Protein AF-A0A0H2R411-F1 (afdb_monomer_lite)

Sequence (269 aa):
MRRKYHSVEEFNVAARARAARYYAINKDRIKNRRLERKEKLYPKPQPSPLYPPTSSIAHSCPSPSPSSATSECEDSPSPCDAPSPSTNSLDASSQNLEHEIWPLLRIPNPYIAVAPFSESDEVFDGCIPTILAEDLKRARRGAPIPSRVEDSCYHWQLAFAGFLRGGSILNIVYRDLLRTSNRDKQKFREYIMLEVNLVWTEDAVHEAIRHAKDNDPSERSRACQVSRGLGRLARHLTVAIRELILFRRDGVKALSDAAHTGALKFNLV

Foldseek 3Di:
DDDPDPDPVRVVVVVVVVLVVVCVVCVVVLVVVVVVVVCVVDPDPDDDPDDDDDDDDDDDDDDDDDDDDDDDDDDDDDDDDDPDDDPPDPPPPAVVLCVLCVVLLPDPDPPDCPPAPPLPPVVPPLCLLVVLLVLLVVLVVPADDLLVLQRRLNSLSSSLSRCVVRDPSLLVLLVSLLPDDPPCPPSLSSLVSSLVSLVVSLVSLVSSQVSLCVVPVVLPDPSSVSSVSSNVSSCQPNVQSVVLSVLSNVHSVSSVVCLVVVVRVHDSD

Secondary structure (DSSP, 8-state):
---SSSSHHHHHHHHHHHHHHHHHHHHHHHHHHHHHHHHHHSPPPPPPP-PPPPPP---------------------------------S-HHHHHHHHHHHHHH----TT---------TTS-SS-HHHHHHHHHHHHHHTPPPTTSHHHHHHHHHHHHHHHHBTB-HHHHHHHHHHHS-TT-HHHHHHHHHHHHHHHHHHHHHHHHHHHHHHH-TT--SHHHHHHHHHHHHHHHHHHHHHHHHHHHHH-HHHHHHHHHTT-SSS---

Organism: NCBI:txid27342

Structure (mmCIF, N/CA/C/O backbone):
data_AF-A0A0H2R411-F1
#
_entry.id   AF-A0A0H2R411-F1
#
loop_
_atom_site.group_PDB
_atom_site.id
_atom_site.type_symbol
_atom_site.label_atom_id
_atom_site.label_alt_id
_atom_site.label_comp_id
_atom_site.label_asym_id
_atom_site.label_entity_id
_atom_site.label_seq_id
_atom_site.pdbx_PDB_ins_code
_atom_site.Cartn_x
_atom_site.Cartn_y
_atom_site.Cartn_z
_atom_site.occupancy
_atom_site.B_iso_or_equiv
_atom_site.auth_seq_id
_atom_site.auth_comp_id
_atom_site.auth_asym_id
_atom_site.auth_atom_id
_atom_site.pdbx_PDB_model_num
ATOM 1 N N . MET A 1 1 ? 9.065 32.825 15.832 1.00 43.75 1 MET A N 1
ATOM 2 C CA . MET A 1 1 ? 8.220 31.882 15.058 1.00 43.75 1 MET A CA 1
ATOM 3 C C . MET A 1 1 ? 6.929 31.612 15.826 1.00 43.75 1 MET A C 1
ATOM 5 O O . MET A 1 1 ? 6.998 31.034 16.902 1.00 43.75 1 MET A O 1
ATOM 9 N N . ARG A 1 2 ? 5.763 32.065 15.340 1.00 44.59 2 ARG A N 1
ATOM 10 C CA . ARG A 1 2 ? 4.471 31.764 15.988 1.00 44.59 2 ARG A CA 1
ATOM 11 C C . ARG A 1 2 ? 4.087 30.311 15.698 1.00 44.59 2 ARG A C 1
ATOM 13 O O . ARG A 1 2 ? 4.032 29.915 14.535 1.00 44.59 2 ARG A O 1
ATOM 20 N N . ARG A 1 3 ? 3.836 29.515 16.743 1.00 58.22 3 ARG A N 1
ATOM 21 C CA . ARG A 1 3 ? 3.257 28.172 16.594 1.00 58.22 3 ARG A CA 1
ATOM 22 C C . ARG A 1 3 ? 1.861 28.335 15.987 1.00 58.22 3 ARG A C 1
ATOM 24 O O . ARG A 1 3 ? 1.064 29.117 16.487 1.00 58.22 3 ARG A O 1
ATOM 31 N N . LYS A 1 4 ? 1.595 27.629 14.882 1.00 79.94 4 LYS A N 1
ATOM 32 C CA . LYS A 1 4 ? 0.329 27.688 14.122 1.00 79.94 4 LYS A CA 1
ATOM 33 C C . LYS A 1 4 ? -0.897 27.241 14.936 1.00 79.94 4 LYS A C 1
ATOM 35 O O . LYS A 1 4 ? -2.015 27.521 14.529 1.00 79.94 4 LYS A O 1
ATOM 40 N N . TYR A 1 5 ? -0.670 26.548 16.048 1.00 83.31 5 TYR A N 1
ATOM 41 C CA . TYR A 1 5 ? -1.692 26.079 16.975 1.00 83.31 5 TYR A CA 1
ATOM 42 C C . TYR A 1 5 ? -1.265 26.455 18.393 1.00 83.31 5 TYR A C 1
ATOM 44 O O . TYR A 1 5 ? -0.076 26.374 18.726 1.00 83.31 5 TYR A O 1
ATOM 52 N N . HIS A 1 6 ? -2.230 26.871 19.206 1.00 83.69 6 HIS A N 1
ATOM 53 C CA . HIS A 1 6 ? -2.036 27.344 20.572 1.00 83.69 6 HIS A CA 1
ATOM 54 C C . HIS A 1 6 ? -1.968 26.198 21.587 1.00 83.69 6 HIS A C 1
ATOM 56 O O . HIS A 1 6 ? -1.453 26.386 22.686 1.00 83.69 6 HIS A O 1
ATOM 62 N N . SER A 1 7 ? -2.427 24.998 21.218 1.00 86.75 7 SER A N 1
ATOM 63 C CA . SER A 1 7 ? -2.350 23.802 22.061 1.00 86.75 7 SER A CA 1
ATOM 64 C C . SER A 1 7 ? -2.193 22.507 21.254 1.00 86.75 7 SER A C 1
ATOM 66 O O . SER A 1 7 ? -2.471 22.453 20.052 1.00 86.75 7 SER A O 1
ATOM 68 N N . VAL A 1 8 ? -1.760 21.440 21.934 1.00 70.69 8 VAL A N 1
ATOM 69 C CA . VAL A 1 8 ? -1.703 20.075 21.376 1.00 70.69 8 VAL A CA 1
ATOM 70 C C . VAL A 1 8 ? -3.109 19.571 21.033 1.00 70.69 8 VAL A C 1
ATOM 72 O O . VAL A 1 8 ? -3.304 18.943 19.994 1.00 70.69 8 VAL A O 1
ATOM 75 N N . GLU A 1 9 ? -4.105 19.913 21.852 1.00 81.25 9 GLU A N 1
ATOM 76 C CA . GLU A 1 9 ? -5.512 19.578 21.614 1.00 81.25 9 GLU A CA 1
ATOM 77 C C . GLU A 1 9 ? -6.015 20.199 20.300 1.00 81.25 9 GLU A C 1
ATOM 79 O O . GLU A 1 9 ? -6.630 19.522 19.475 1.00 81.25 9 GLU A O 1
ATOM 84 N N . GLU A 1 10 ? -5.682 21.469 20.052 1.00 75.75 10 GLU A N 1
ATOM 85 C CA . GLU A 1 10 ? -6.042 22.188 18.828 1.00 75.75 10 GLU A CA 1
ATOM 86 C C . GLU A 1 10 ? -5.343 21.606 17.592 1.00 75.75 10 GLU A C 1
ATOM 88 O O . GLU A 1 10 ? -5.983 21.391 16.558 1.00 75.75 10 GLU A O 1
ATOM 93 N N . PHE A 1 11 ? -4.052 21.270 17.705 1.00 77.81 11 PHE A N 1
ATOM 94 C CA . PHE A 1 11 ? -3.327 20.555 16.653 1.00 77.81 11 PHE A CA 1
ATOM 95 C C . PHE A 1 11 ? -4.003 19.219 16.328 1.00 77.81 11 PHE A C 1
ATOM 97 O O . PHE A 1 11 ? -4.247 18.920 15.156 1.00 77.81 11 PHE A O 1
ATOM 104 N N . ASN A 1 12 ? -4.370 18.451 17.355 1.00 62.97 12 ASN A N 1
ATOM 105 C CA . ASN A 1 12 ? -5.050 17.177 17.193 1.00 62.97 12 ASN A CA 1
ATOM 106 C C . ASN A 1 12 ? -6.408 17.378 16.518 1.00 62.97 12 ASN A C 1
ATOM 108 O O . ASN A 1 12 ? -6.674 16.740 15.507 1.00 62.97 12 ASN A O 1
ATOM 112 N N . VAL A 1 13 ? -7.258 18.304 16.974 1.00 76.31 13 VAL A N 1
ATOM 113 C CA . VAL A 1 13 ? -8.542 18.625 16.318 1.00 76.31 13 VAL A CA 1
ATOM 114 C C . VAL A 1 13 ? -8.351 19.017 14.848 1.00 76.31 13 VAL A C 1
ATOM 116 O O . VAL A 1 13 ? -9.043 18.480 13.977 1.00 76.31 13 VAL A O 1
ATOM 119 N N . ALA A 1 14 ? -7.382 19.879 14.542 1.00 71.69 14 ALA A N 1
ATOM 120 C CA . ALA A 1 14 ? -7.088 20.293 13.175 1.00 71.69 14 ALA A CA 1
ATOM 121 C C . ALA A 1 14 ? -6.603 19.121 12.305 1.00 71.69 14 ALA A C 1
ATOM 123 O O . ALA A 1 14 ? -7.050 18.972 11.162 1.00 71.69 14 ALA A O 1
ATOM 124 N N . ALA A 1 15 ? -5.743 18.253 12.844 1.00 66.44 15 ALA A N 1
ATOM 125 C CA . ALA A 1 15 ? -5.297 17.027 12.188 1.00 66.44 15 ALA A CA 1
ATOM 126 C C . ALA A 1 15 ? -6.474 16.071 11.947 1.00 66.44 15 ALA A C 1
ATOM 128 O O . ALA A 1 15 ? -6.634 15.550 10.839 1.00 66.44 15 ALA A O 1
ATOM 129 N N . ARG A 1 16 ? -7.368 15.920 12.935 1.00 70.44 16 ARG A N 1
ATOM 130 C CA . ARG A 1 16 ? -8.578 15.099 12.831 1.00 70.44 16 ARG A CA 1
ATOM 131 C C . ARG A 1 16 ? -9.496 15.584 11.709 1.00 70.44 16 ARG A C 1
ATOM 133 O O . ARG A 1 16 ? -9.948 14.767 10.908 1.00 70.44 16 ARG A O 1
ATOM 140 N N . ALA A 1 17 ? -9.728 16.892 11.626 1.00 70.88 17 ALA A N 1
ATOM 141 C CA . ALA A 1 17 ? -10.560 17.514 10.600 1.00 70.88 17 ALA A CA 1
ATOM 142 C C . ALA A 1 17 ? -9.910 17.479 9.208 1.00 70.88 17 ALA A C 1
ATOM 144 O O . ALA A 1 17 ? -10.602 17.382 8.193 1.00 70.88 17 ALA A O 1
ATOM 145 N N . ARG A 1 18 ? -8.578 17.563 9.129 1.00 70.12 18 ARG A N 1
ATOM 146 C CA . ARG A 1 18 ? -7.843 17.455 7.862 1.00 70.12 18 ARG A CA 1
ATOM 147 C C . ARG A 1 18 ? -7.889 16.024 7.321 1.00 70.12 18 ARG A C 1
ATOM 149 O O . ARG A 1 18 ? -8.176 15.845 6.143 1.00 70.12 18 ARG A O 1
ATOM 156 N N . ALA A 1 19 ? -7.702 15.026 8.185 1.00 67.31 19 ALA A N 1
ATOM 157 C CA . ALA A 1 19 ? -7.835 13.615 7.829 1.00 67.31 19 ALA A CA 1
ATOM 158 C C . ALA A 1 19 ? -9.269 13.265 7.399 1.00 67.31 19 ALA A C 1
ATOM 160 O O . ALA A 1 19 ? -9.451 12.624 6.370 1.00 67.31 19 ALA A O 1
ATOM 161 N N . ALA A 1 20 ? -10.287 13.745 8.124 1.00 67.81 20 ALA A N 1
ATOM 162 C CA . ALA A 1 20 ? -11.689 13.523 7.765 1.00 67.81 20 ALA A CA 1
ATOM 163 C C . ALA A 1 20 ? -12.038 14.111 6.388 1.00 67.81 20 ALA A C 1
ATOM 165 O O . ALA A 1 20 ? -12.631 13.424 5.560 1.00 67.81 20 ALA A O 1
ATOM 166 N N . ARG A 1 21 ? -11.605 15.348 6.107 1.00 68.25 21 ARG A N 1
ATOM 167 C CA . ARG A 1 21 ? -11.786 15.984 4.791 1.00 68.25 21 ARG A CA 1
ATOM 168 C C . ARG A 1 21 ? -11.048 15.238 3.688 1.00 68.25 21 ARG A C 1
ATOM 170 O O . ARG A 1 21 ? -11.618 14.975 2.637 1.00 68.25 21 ARG A O 1
ATOM 177 N N . TYR A 1 22 ? -9.804 14.849 3.945 1.00 72.31 22 TYR A N 1
ATOM 178 C CA . TYR A 1 22 ? -9.016 14.067 3.002 1.00 72.31 22 TYR A CA 1
ATOM 179 C C . TYR A 1 22 ? -9.684 12.716 2.684 1.00 72.31 22 TYR A C 1
ATOM 181 O O . TYR A 1 22 ? -9.731 12.315 1.522 1.00 72.31 22 TYR A O 1
ATOM 189 N N . TYR A 1 23 ? -10.248 12.043 3.691 1.00 67.19 23 TYR A N 1
ATOM 190 C CA . TYR A 1 23 ? -10.955 10.778 3.510 1.00 67.19 23 TYR A CA 1
ATOM 191 C C . TYR A 1 23 ? -12.274 10.971 2.762 1.00 67.19 23 TYR A C 1
ATOM 193 O O . TYR A 1 23 ? -12.542 10.221 1.836 1.00 67.19 23 TYR A O 1
ATOM 201 N N . ALA A 1 24 ? -13.060 11.999 3.089 1.00 71.50 24 ALA A N 1
ATOM 202 C CA . ALA A 1 24 ? -14.295 12.317 2.372 1.00 71.50 24 ALA A CA 1
ATOM 203 C C . ALA A 1 24 ? -14.037 12.585 0.879 1.00 71.50 24 ALA A C 1
ATOM 205 O O . ALA A 1 24 ? -14.734 12.041 0.033 1.00 71.50 24 ALA A O 1
ATOM 206 N N . ILE A 1 25 ? -12.979 13.337 0.556 1.00 71.62 25 ILE A N 1
ATOM 207 C CA . ILE A 1 25 ? -12.610 13.664 -0.830 1.00 71.62 25 ILE A CA 1
ATOM 208 C C . ILE A 1 25 ? -12.092 12.432 -1.588 1.00 71.62 25 ILE A C 1
ATOM 210 O O . ILE A 1 25 ? -12.341 12.282 -2.782 1.00 71.62 25 ILE A O 1
ATOM 214 N N . ASN A 1 26 ? -11.359 11.536 -0.921 1.00 72.12 26 ASN A N 1
ATOM 215 C CA . ASN A 1 26 ? -10.731 10.395 -1.592 1.00 72.12 26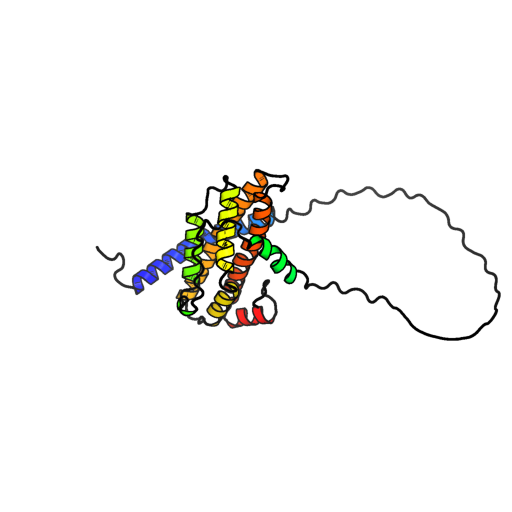 ASN A CA 1
ATOM 216 C C . ASN A 1 26 ? -11.523 9.090 -1.492 1.00 72.12 26 ASN A C 1
ATOM 218 O O . ASN A 1 26 ? -11.180 8.149 -2.202 1.00 72.12 26 ASN A O 1
ATOM 222 N N . LYS A 1 27 ? -12.573 9.002 -0.667 1.00 71.56 27 LYS A N 1
ATOM 223 C CA . LYS A 1 27 ? -13.368 7.777 -0.482 1.00 71.56 27 LYS A CA 1
ATOM 224 C C . LYS A 1 27 ? -13.945 7.286 -1.805 1.00 71.56 27 LYS A C 1
ATOM 226 O O . LYS A 1 27 ? -13.742 6.125 -2.161 1.00 71.56 27 LYS A O 1
ATOM 231 N N . ASP A 1 28 ? -14.579 8.179 -2.557 1.00 66.50 28 ASP A N 1
ATOM 232 C CA . ASP A 1 28 ? -15.189 7.833 -3.842 1.00 66.50 28 ASP A CA 1
ATOM 233 C C . ASP A 1 28 ? -14.131 7.598 -4.917 1.00 66.50 28 ASP A C 1
ATOM 235 O O . ASP A 1 28 ? -14.240 6.657 -5.694 1.00 66.50 28 ASP A O 1
ATOM 239 N N . ARG A 1 29 ? -13.024 8.349 -4.892 1.00 69.44 29 ARG A N 1
ATOM 240 C CA . ARG A 1 29 ? -11.894 8.126 -5.805 1.00 69.44 29 ARG A CA 1
ATOM 241 C C . ARG A 1 29 ? -11.235 6.760 -5.591 1.00 69.44 29 ARG A C 1
ATOM 243 O O . ARG A 1 29 ? -10.904 6.076 -6.556 1.00 69.44 29 ARG A O 1
ATOM 250 N N . ILE A 1 30 ? -11.053 6.350 -4.336 1.00 69.62 30 ILE A N 1
ATOM 251 C CA . ILE A 1 30 ? -10.515 5.035 -3.966 1.00 69.62 30 ILE A CA 1
ATOM 252 C C . ILE A 1 30 ? -11.509 3.940 -4.362 1.00 69.62 30 ILE A C 1
ATOM 254 O O . ILE A 1 30 ? -11.102 2.928 -4.929 1.00 69.62 30 ILE A O 1
ATOM 258 N N . LYS A 1 31 ? -12.807 4.134 -4.103 1.00 73.88 31 LYS A N 1
ATOM 259 C CA . LYS A 1 31 ? -13.861 3.184 -4.482 1.00 73.88 31 LYS A CA 1
ATOM 260 C C . LYS A 1 31 ? -13.965 3.016 -6.003 1.00 73.88 31 LYS A C 1
ATOM 262 O O . LYS A 1 31 ? -13.997 1.883 -6.472 1.00 73.88 31 LYS A O 1
ATOM 267 N N . ASN A 1 32 ? -13.932 4.106 -6.765 1.00 70.44 32 ASN A N 1
ATOM 268 C CA . ASN A 1 32 ? -14.009 4.081 -8.226 1.00 70.44 32 ASN A CA 1
ATOM 269 C C . ASN A 1 32 ? -12.767 3.433 -8.843 1.00 70.44 32 ASN A C 1
ATOM 271 O O . ASN A 1 32 ? -12.909 2.541 -9.672 1.00 70.44 32 ASN A O 1
ATOM 275 N N . ARG A 1 33 ? -11.559 3.744 -8.347 1.00 71.75 33 ARG A N 1
ATOM 276 C CA . ARG A 1 33 ? -10.344 3.018 -8.763 1.00 71.75 33 ARG A CA 1
ATOM 277 C C . ARG A 1 33 ? -10.441 1.518 -8.483 1.00 71.75 33 ARG A C 1
ATOM 279 O O . ARG A 1 33 ? -9.986 0.721 -9.294 1.00 71.75 33 ARG A O 1
ATOM 286 N N . ARG A 1 34 ? -11.027 1.104 -7.352 1.00 69.50 34 ARG A N 1
ATOM 287 C CA . ARG A 1 34 ? -11.239 -0.325 -7.043 1.00 69.50 34 ARG A CA 1
ATOM 288 C C . ARG A 1 34 ? -12.189 -0.993 -8.042 1.00 69.50 34 ARG A C 1
ATOM 290 O O . ARG A 1 34 ? -11.926 -2.127 -8.433 1.00 69.50 34 ARG A O 1
ATOM 297 N N . LEU A 1 35 ? -13.260 -0.309 -8.445 1.00 73.31 35 LEU A N 1
ATOM 298 C CA . LEU A 1 35 ? -14.201 -0.813 -9.451 1.00 73.31 35 LEU A CA 1
ATOM 299 C C . LEU A 1 35 ? -13.533 -0.942 -10.824 1.00 73.31 35 LEU A C 1
ATOM 301 O O . LEU A 1 35 ? -13.572 -2.024 -11.403 1.00 73.31 35 LEU A O 1
ATOM 305 N N . GLU A 1 36 ? -12.808 0.086 -11.270 1.00 73.50 36 GLU A N 1
ATOM 306 C CA . GLU A 1 36 ? -12.040 0.038 -12.523 1.00 73.50 36 GLU A CA 1
ATOM 307 C C . GLU A 1 36 ? -11.009 -1.100 -12.532 1.00 73.50 36 GLU A C 1
ATOM 309 O O . GLU A 1 36 ? -10.825 -1.777 -13.542 1.00 73.50 36 GLU A O 1
ATOM 314 N N . ARG A 1 37 ? -10.330 -1.347 -11.402 1.00 68.19 37 ARG A N 1
ATOM 315 C CA . ARG A 1 37 ? -9.389 -2.472 -11.275 1.00 68.19 37 ARG A CA 1
ATOM 316 C C . ARG A 1 37 ? -10.099 -3.821 -11.400 1.00 68.19 37 ARG A C 1
ATOM 318 O O . ARG A 1 37 ? -9.560 -4.713 -12.048 1.00 68.19 37 ARG A O 1
ATOM 325 N N . LYS A 1 38 ? -11.288 -3.981 -10.804 1.00 69.62 38 LYS A N 1
ATOM 326 C CA . LYS A 1 38 ? -12.070 -5.226 -10.894 1.00 69.62 38 LYS A CA 1
ATOM 327 C C . LYS A 1 38 ? -12.486 -5.518 -12.338 1.00 69.62 38 LYS A C 1
ATOM 329 O O . LYS A 1 38 ? -12.386 -6.664 -12.758 1.00 69.62 38 LYS A O 1
ATOM 334 N N . GLU A 1 39 ? -12.878 -4.495 -13.094 1.00 67.31 39 GLU A N 1
ATOM 335 C CA . GLU A 1 39 ? -13.243 -4.636 -14.510 1.00 67.31 39 GLU A CA 1
ATOM 336 C C . GLU A 1 39 ? -12.040 -4.929 -15.415 1.00 67.31 39 GLU A C 1
ATOM 338 O O . GLU A 1 39 ? -12.150 -5.736 -16.334 1.00 67.31 39 GLU A O 1
ATOM 343 N N . LYS A 1 40 ? -10.873 -4.329 -15.144 1.00 69.75 40 LYS A N 1
ATOM 344 C CA . LYS A 1 40 ? -9.658 -4.546 -15.951 1.00 69.75 40 LYS A CA 1
ATOM 345 C C . LYS A 1 40 ? -8.984 -5.897 -15.699 1.00 69.75 40 LYS A C 1
ATOM 347 O O . LYS A 1 40 ? -8.359 -6.434 -16.606 1.00 69.75 40 LYS A O 1
ATOM 352 N N . LEU A 1 41 ? -9.073 -6.429 -14.478 1.00 53.19 41 LEU A N 1
ATOM 353 C CA . LEU A 1 41 ? -8.453 -7.709 -14.103 1.00 53.19 41 LEU A CA 1
ATOM 354 C C . LEU A 1 41 ? -9.328 -8.926 -14.431 1.00 53.19 41 LEU A C 1
ATOM 356 O O . LEU A 1 41 ? -8.794 -10.013 -14.619 1.00 53.19 41 LEU A O 1
ATOM 360 N N . TYR A 1 42 ? -10.647 -8.744 -14.515 1.00 54.81 42 TYR A N 1
ATOM 361 C CA . TYR A 1 42 ? -11.601 -9.789 -14.879 1.00 54.81 42 TYR A CA 1
ATOM 362 C C . TYR A 1 42 ? -12.547 -9.247 -15.953 1.00 54.81 42 TYR A C 1
ATOM 364 O O . TYR A 1 42 ? -13.671 -8.847 -15.628 1.00 54.81 42 TYR A O 1
ATOM 372 N N . PRO A 1 43 ? -12.119 -9.194 -17.229 1.00 54.53 43 PRO A N 1
ATOM 373 C CA . PRO A 1 43 ? -13.053 -8.901 -18.302 1.00 54.53 43 PRO A CA 1
ATOM 374 C C . PRO A 1 43 ? -14.194 -9.924 -18.236 1.00 54.53 43 PRO A C 1
ATOM 376 O O . PRO A 1 43 ? -13.961 -11.122 -18.059 1.00 54.53 43 PRO A O 1
ATOM 379 N N . LYS A 1 44 ? -15.438 -9.435 -18.317 1.00 55.06 44 LYS A N 1
ATOM 380 C CA . LYS A 1 44 ? -16.648 -10.270 -18.364 1.00 55.06 44 LYS A CA 1
ATOM 381 C C . LYS A 1 44 ? -16.417 -11.403 -19.378 1.00 55.06 44 LYS A C 1
ATOM 383 O O . LYS A 1 44 ? -15.957 -11.089 -20.479 1.00 55.06 44 LYS A O 1
ATOM 388 N N . PRO A 1 45 ? -16.719 -12.674 -19.049 1.00 48.16 45 PRO A N 1
ATOM 389 C CA . PRO A 1 45 ? -16.581 -13.753 -20.016 1.00 48.16 45 PRO A CA 1
ATOM 390 C C . PRO A 1 45 ? -17.380 -13.380 -21.265 1.00 48.16 45 PRO A C 1
ATOM 392 O O . PRO A 1 45 ? -18.576 -13.088 -21.175 1.00 48.16 45 PRO A O 1
ATOM 395 N N . GLN A 1 46 ? -16.695 -13.306 -22.410 1.00 54.44 46 GLN A N 1
ATOM 396 C CA . GLN A 1 46 ? -17.375 -13.152 -23.688 1.00 54.44 46 GLN A CA 1
ATOM 397 C C . GLN A 1 46 ? -18.380 -14.304 -23.820 1.00 54.44 46 GLN A C 1
ATOM 399 O O . GLN A 1 46 ? -18.023 -15.441 -23.497 1.00 54.44 46 GLN A O 1
ATOM 404 N N . PRO A 1 47 ? -19.622 -14.040 -24.261 1.00 53.00 47 PRO A N 1
ATOM 405 C CA . PRO A 1 47 ? -20.553 -15.114 -24.565 1.00 53.00 47 PRO A CA 1
ATOM 406 C C . PRO A 1 47 ? -19.895 -16.032 -25.597 1.00 53.00 47 PRO A C 1
ATOM 408 O O . PRO A 1 47 ? -19.481 -15.578 -26.665 1.00 53.00 47 PRO A O 1
ATOM 411 N N . SER A 1 48 ? -19.725 -17.303 -25.233 1.00 50.88 48 SER A N 1
ATOM 412 C CA . SER A 1 48 ? -19.106 -18.299 -26.100 1.00 50.88 48 SER A CA 1
ATOM 413 C C . SER A 1 48 ? -19.871 -18.374 -27.426 1.00 50.88 48 SER A C 1
ATOM 415 O O . SER A 1 48 ? -21.105 -18.367 -27.405 1.00 50.88 48 SER A O 1
ATOM 417 N N . PRO A 1 49 ? -19.180 -18.453 -28.577 1.00 47.03 49 PRO A N 1
ATOM 418 C CA . PRO A 1 49 ? -19.852 -18.699 -29.839 1.00 47.03 49 PRO A CA 1
ATOM 419 C C . PRO A 1 49 ? -20.598 -20.035 -29.761 1.00 47.03 49 PRO A C 1
ATOM 421 O O . PRO A 1 49 ? -20.027 -21.056 -29.376 1.00 47.03 49 PRO A O 1
ATOM 424 N N . LEU A 1 50 ? -21.884 -20.010 -30.110 1.00 46.31 50 LEU A N 1
ATOM 425 C CA . LEU A 1 50 ? -22.706 -21.197 -30.327 1.00 46.31 50 LEU A CA 1
ATOM 426 C C . LEU A 1 50 ? -22.072 -22.028 -31.449 1.00 46.31 50 LEU A C 1
ATOM 428 O O . LEU A 1 50 ? -22.150 -21.663 -32.620 1.00 46.31 50 LEU A O 1
ATOM 432 N N . TYR A 1 51 ? -21.426 -23.133 -31.084 1.00 44.28 51 TYR A N 1
ATOM 433 C CA . TYR A 1 51 ? -21.014 -24.148 -32.045 1.00 44.28 51 TYR A CA 1
ATOM 434 C C . TYR A 1 51 ? -22.266 -24.800 -32.657 1.00 44.28 51 TYR A C 1
ATOM 436 O O . TYR A 1 51 ? -23.195 -25.129 -31.913 1.00 44.28 51 TYR A O 1
ATOM 444 N N . PRO A 1 52 ? -22.323 -25.002 -33.985 1.00 42.47 52 PRO A N 1
ATOM 445 C CA . PRO A 1 52 ? -23.404 -25.759 -34.597 1.00 42.47 52 PRO A CA 1
ATOM 446 C C . PRO A 1 52 ? -23.286 -27.250 -34.226 1.00 42.47 52 PRO A C 1
ATOM 448 O O . PRO A 1 52 ? -22.172 -27.753 -34.051 1.00 42.47 52 PRO A O 1
ATOM 451 N N . PRO A 1 53 ? -24.418 -27.962 -34.086 1.00 44.75 53 PRO A N 1
ATOM 452 C CA . PRO A 1 53 ? -24.435 -29.348 -33.647 1.00 44.75 53 PRO A CA 1
ATOM 453 C C . PRO A 1 53 ? -23.758 -30.270 -34.664 1.00 44.75 53 PRO A C 1
ATOM 455 O O . PRO A 1 53 ? -23.914 -30.136 -35.878 1.00 44.75 53 PRO A O 1
ATOM 458 N N . THR A 1 54 ? -23.009 -31.217 -34.114 1.00 37.88 54 THR A N 1
ATOM 459 C CA . THR A 1 54 ? -22.310 -32.306 -34.786 1.00 37.88 54 THR A CA 1
ATOM 460 C C . THR A 1 54 ? -23.250 -33.138 -35.657 1.00 37.88 54 THR A C 1
ATOM 462 O O . THR A 1 54 ? -24.305 -33.601 -35.223 1.00 37.88 54 THR A O 1
ATOM 465 N N . SER A 1 55 ? -22.829 -33.364 -36.899 1.00 39.50 55 SER A N 1
ATOM 466 C CA . SER A 1 55 ? -23.403 -34.351 -37.803 1.00 39.50 55 SER A CA 1
ATOM 467 C C . SER A 1 55 ? -23.237 -35.756 -37.218 1.00 39.50 55 SER A C 1
ATOM 469 O O . SER A 1 55 ? -22.132 -36.245 -36.994 1.00 39.50 55 SER A O 1
ATOM 471 N N . SER A 1 56 ? -24.377 -36.394 -36.967 1.00 40.09 56 SER A N 1
ATOM 472 C CA . SER A 1 56 ? -24.505 -37.805 -36.622 1.00 40.09 56 SER A CA 1
ATOM 473 C C . SER A 1 56 ? -24.034 -38.671 -37.794 1.00 40.09 56 SER A C 1
ATOM 475 O O . SER A 1 56 ? -24.615 -38.61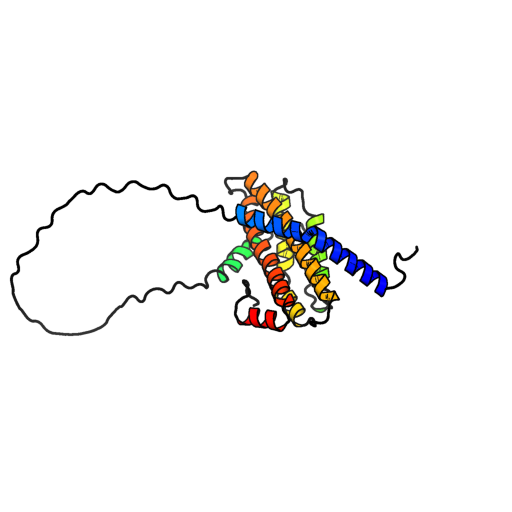6 -38.877 1.00 40.09 56 SER A O 1
ATOM 477 N N . ILE A 1 57 ? -22.993 -39.477 -37.579 1.00 39.47 57 ILE A N 1
ATOM 478 C CA . ILE A 1 57 ? -22.704 -40.647 -38.411 1.00 39.47 57 ILE A CA 1
ATOM 479 C C . ILE A 1 57 ? -23.015 -41.868 -37.553 1.00 39.47 57 ILE A C 1
ATOM 481 O O . ILE A 1 57 ? -22.367 -42.131 -36.541 1.00 39.47 57 ILE A O 1
ATOM 485 N N . ALA A 1 58 ? -24.072 -42.563 -37.955 1.00 39.97 58 ALA A N 1
ATOM 486 C CA . ALA A 1 58 ? -24.510 -43.822 -37.393 1.00 39.97 58 ALA A CA 1
ATOM 487 C C . ALA A 1 58 ? -23.492 -44.928 -37.704 1.00 39.97 58 ALA A C 1
ATOM 489 O O . ALA A 1 58 ? -23.157 -45.154 -38.866 1.00 39.97 58 ALA A O 1
ATOM 490 N N . HIS A 1 59 ? -23.068 -45.664 -36.678 1.00 36.97 59 HIS A N 1
ATOM 491 C CA . HIS A 1 59 ? -22.516 -47.002 -36.852 1.00 36.97 59 HIS A CA 1
ATOM 492 C C . HIS A 1 59 ? -23.317 -47.985 -36.008 1.00 36.97 59 HIS A C 1
ATOM 494 O O . HIS A 1 59 ? -23.410 -47.883 -34.786 1.00 36.97 59 HIS A O 1
ATOM 500 N N . SER A 1 60 ? -23.952 -48.892 -36.737 1.00 34.09 60 SER A N 1
ATOM 501 C CA . SER A 1 60 ? -24.855 -49.932 -36.283 1.00 34.09 60 SER A CA 1
ATOM 502 C C . SER A 1 60 ? -24.147 -50.950 -35.391 1.00 34.09 60 SER A C 1
ATOM 504 O O . SER A 1 60 ? -23.084 -51.466 -35.735 1.00 34.09 60 SER A O 1
ATOM 506 N N . CYS A 1 61 ? -24.790 -51.286 -34.275 1.00 37.34 61 CYS A N 1
ATOM 507 C CA . CYS A 1 61 ? -24.556 -52.522 -33.535 1.00 37.34 61 CYS A CA 1
ATOM 508 C C . CYS A 1 61 ? -24.894 -53.752 -34.395 1.00 37.34 61 CYS A C 1
ATOM 510 O O . CYS A 1 61 ? -25.782 -53.693 -35.250 1.00 37.34 61 CYS A O 1
ATOM 512 N N . PRO A 1 62 ? -24.312 -54.904 -34.044 1.00 38.88 62 PRO A N 1
ATOM 513 C CA . PRO A 1 62 ? -25.156 -56.060 -33.770 1.00 38.88 62 PRO A CA 1
ATOM 514 C C . PRO A 1 62 ? -24.835 -56.692 -32.407 1.00 38.88 62 PRO A C 1
ATOM 516 O O . PRO A 1 62 ? -23.680 -56.875 -32.030 1.00 38.88 62 PRO A O 1
ATOM 519 N N . SER A 1 63 ? -25.898 -57.014 -31.669 1.00 34.16 63 SER A N 1
ATOM 520 C CA . SER A 1 63 ? -25.891 -57.860 -30.466 1.00 34.16 63 SER A CA 1
ATOM 521 C C . SER A 1 63 ? -26.145 -59.343 -30.852 1.00 34.16 63 SER A C 1
ATOM 523 O O . SER A 1 63 ? -26.096 -59.670 -32.035 1.00 34.16 63 SER A O 1
ATOM 525 N N . PRO A 1 64 ? -26.367 -60.276 -29.907 1.00 52.19 64 PRO A N 1
ATOM 526 C CA . PRO A 1 64 ? -25.377 -61.257 -29.472 1.00 52.19 64 PRO A CA 1
ATOM 527 C C . PRO A 1 64 ? -25.834 -62.703 -29.751 1.00 52.19 64 PRO A C 1
ATOM 529 O O . PRO A 1 64 ? -26.963 -62.946 -30.174 1.00 52.19 64 PRO A O 1
ATOM 532 N N . SER A 1 65 ? -25.002 -63.699 -29.443 1.00 32.97 65 SER A N 1
ATOM 533 C CA . SER A 1 65 ? -25.501 -65.044 -29.119 1.00 32.97 65 SER A CA 1
ATOM 534 C C . SER A 1 65 ? -24.594 -65.757 -28.107 1.00 32.97 65 SER A C 1
ATOM 536 O O . SER A 1 65 ? -23.381 -65.547 -28.141 1.00 32.97 65 SER A O 1
ATOM 538 N N . PRO A 1 66 ? -25.172 -66.557 -27.188 1.00 47.91 66 PRO A N 1
ATOM 539 C CA . PRO A 1 66 ? -24.496 -67.134 -26.031 1.00 47.91 66 PRO A CA 1
ATOM 540 C C . PRO A 1 66 ? -24.064 -68.580 -26.298 1.00 47.91 66 PRO A C 1
ATOM 542 O O . PRO A 1 66 ? -24.703 -69.286 -27.074 1.00 47.91 66 PRO A O 1
ATOM 545 N N . SER A 1 67 ? -23.029 -69.066 -25.614 1.00 32.91 67 SER A N 1
ATOM 546 C CA . SER A 1 67 ? -22.783 -70.506 -25.465 1.00 32.91 67 SER A CA 1
ATOM 547 C C . SER A 1 67 ? -21.964 -70.781 -24.210 1.00 32.91 67 SER A C 1
ATOM 549 O O . SER A 1 67 ? -20.901 -70.208 -23.993 1.00 32.91 67 SER A O 1
ATOM 551 N N . SER A 1 68 ? -22.533 -71.646 -23.384 1.00 38.06 68 SER A N 1
ATOM 552 C CA . SER A 1 68 ? -22.059 -72.137 -22.100 1.00 38.06 68 SER A CA 1
ATOM 553 C C . SER A 1 68 ? -20.841 -73.055 -22.238 1.00 38.06 68 SER A C 1
ATOM 555 O O . SER A 1 68 ? -20.833 -73.905 -23.123 1.00 38.06 68 SER A O 1
ATOM 557 N N . ALA A 1 69 ? -19.895 -72.979 -21.299 1.00 35.94 69 ALA A N 1
ATOM 558 C CA . ALA A 1 69 ? -19.145 -74.140 -20.811 1.00 35.94 69 ALA A CA 1
ATOM 559 C C . ALA A 1 69 ? -18.466 -73.811 -19.471 1.00 35.94 69 ALA A C 1
ATOM 561 O O . ALA A 1 69 ? -17.666 -72.887 -19.363 1.00 35.94 69 ALA A O 1
ATOM 562 N N . THR A 1 70 ? -18.835 -74.579 -18.454 1.00 37.50 70 THR A N 1
ATOM 563 C CA . THR A 1 70 ? -18.232 -74.696 -17.123 1.00 37.50 70 THR A CA 1
ATOM 564 C C . THR A 1 70 ? -16.890 -75.431 -17.175 1.00 37.50 70 THR A C 1
ATOM 566 O O . THR A 1 70 ? -16.800 -76.442 -17.868 1.00 37.50 70 THR A O 1
ATOM 569 N N . SER A 1 71 ? -15.902 -75.008 -16.381 1.00 39.00 71 SER A N 1
ATOM 570 C CA . SER A 1 71 ? -14.889 -75.904 -15.797 1.00 39.00 71 SER A CA 1
ATOM 571 C C . SER A 1 71 ? -14.142 -75.200 -14.667 1.00 39.00 71 SER A C 1
ATOM 573 O O . SER A 1 71 ? -13.716 -74.057 -14.806 1.00 39.00 71 SER A O 1
ATOM 575 N N . GLU A 1 72 ? -14.018 -75.920 -13.562 1.00 37.84 72 GLU A N 1
ATOM 576 C CA . GLU A 1 72 ? -13.431 -75.557 -12.276 1.00 37.84 72 GLU A CA 1
ATOM 577 C C . GLU A 1 72 ? -11.908 -75.359 -12.346 1.00 37.84 72 GLU A C 1
ATOM 579 O O . GLU A 1 72 ? -11.241 -75.993 -13.162 1.00 37.84 72 GLU A O 1
ATOM 584 N N . CYS A 1 73 ? -11.373 -74.522 -11.452 1.00 35.31 73 CYS A N 1
ATOM 585 C CA . CYS A 1 73 ? -10.196 -74.824 -10.632 1.00 35.31 73 CYS A CA 1
ATOM 586 C C . CYS A 1 73 ? -10.082 -73.779 -9.515 1.00 35.31 73 CYS A C 1
ATOM 588 O O . CYS A 1 73 ? -10.185 -72.574 -9.747 1.00 35.31 73 CYS A O 1
ATOM 590 N N . GLU A 1 74 ? -9.916 -74.288 -8.301 1.00 38.56 74 GLU A N 1
ATOM 591 C CA . GLU A 1 74 ? -9.764 -73.548 -7.060 1.00 38.56 74 GLU A CA 1
ATOM 592 C C . GLU A 1 74 ? -8.399 -72.843 -6.950 1.00 38.56 74 GLU A C 1
ATOM 594 O O . GLU A 1 74 ? -7.393 -73.277 -7.510 1.00 38.56 74 GLU A O 1
ATOM 599 N N . ASP A 1 75 ? -8.409 -71.812 -6.105 1.00 31.25 75 ASP A N 1
ATOM 600 C CA . ASP A 1 75 ? -7.491 -71.603 -4.981 1.00 31.25 75 ASP A CA 1
ATOM 601 C C . ASP A 1 75 ? -6.589 -70.348 -4.966 1.00 31.25 75 ASP A C 1
ATOM 603 O O . ASP A 1 75 ? -5.772 -70.084 -5.847 1.00 31.25 75 ASP A O 1
ATOM 607 N N . SER A 1 76 ? -6.708 -69.664 -3.821 1.00 41.38 76 SER A N 1
ATOM 608 C CA . SER A 1 76 ? -5.826 -68.672 -3.186 1.00 41.38 76 SER A CA 1
ATOM 609 C C . SER A 1 76 ? -5.925 -67.149 -3.478 1.00 41.38 76 SER A C 1
ATOM 611 O O . SER A 1 76 ? -6.289 -66.723 -4.572 1.00 41.38 76 SER A O 1
ATOM 613 N N . PRO A 1 77 ? -5.644 -66.300 -2.451 1.00 51.12 77 PRO A N 1
ATOM 614 C CA . PRO A 1 77 ? -6.345 -65.028 -2.212 1.00 51.12 77 PRO A CA 1
ATOM 615 C C . PRO A 1 77 ? -5.457 -63.754 -2.144 1.00 51.12 77 PRO A C 1
ATOM 617 O O . PRO A 1 77 ? -4.242 -63.832 -1.988 1.00 51.12 77 PRO A O 1
ATOM 620 N N . SER A 1 78 ? -6.134 -62.587 -2.105 1.00 43.31 78 SER A N 1
ATOM 621 C CA . SER A 1 78 ? -5.683 -61.221 -1.708 1.00 43.31 78 SER A CA 1
ATOM 622 C C . SER A 1 78 ? -4.881 -60.358 -2.709 1.00 43.31 78 SER A C 1
ATOM 624 O O . SER A 1 78 ? -4.094 -60.898 -3.477 1.00 43.31 78 SER A O 1
ATOM 626 N N . PRO A 1 79 ? -4.915 -59.002 -2.605 1.00 46.84 79 PRO A N 1
ATOM 627 C CA . PRO A 1 79 ? -5.947 -58.104 -2.068 1.00 46.84 79 PRO A CA 1
ATOM 628 C C . PRO A 1 79 ? -6.344 -56.962 -3.040 1.00 46.84 79 PRO A C 1
ATOM 630 O O . PRO A 1 79 ? -5.705 -56.695 -4.053 1.00 46.84 79 PRO A O 1
ATOM 633 N N . CYS A 1 80 ? -7.432 -56.277 -2.690 1.00 36.66 80 CYS A N 1
ATOM 634 C CA . CYS A 1 80 ? -8.001 -55.127 -3.385 1.00 36.66 80 CYS A CA 1
ATOM 635 C C . CYS A 1 80 ? -7.075 -53.898 -3.379 1.00 36.66 80 CYS A C 1
ATOM 637 O O . CYS A 1 80 ? -6.864 -53.312 -2.320 1.00 36.66 80 CYS A O 1
ATOM 639 N N . ASP A 1 81 ? -6.663 -53.426 -4.557 1.00 33.25 81 ASP A N 1
ATOM 640 C CA . ASP A 1 81 ? -6.199 -52.049 -4.749 1.00 33.25 81 ASP A CA 1
ATOM 641 C C . ASP A 1 81 ? -7.331 -51.216 -5.360 1.00 33.25 81 ASP A C 1
ATOM 643 O O . ASP A 1 81 ? -7.562 -51.184 -6.570 1.00 33.25 81 ASP A O 1
ATOM 647 N N . ALA A 1 82 ? -8.079 -50.552 -4.480 1.00 41.41 82 ALA A N 1
ATOM 648 C CA . ALA A 1 82 ? -8.982 -49.477 -4.855 1.00 41.41 82 ALA A CA 1
ATOM 649 C C . ALA A 1 82 ? -8.171 -48.175 -4.991 1.00 41.41 82 ALA A C 1
ATOM 651 O O . ALA A 1 82 ? -7.548 -47.752 -4.012 1.00 41.41 82 ALA A O 1
ATOM 652 N N . PRO A 1 83 ? -8.187 -47.478 -6.141 1.00 39.34 83 PRO A N 1
ATOM 653 C CA . PRO A 1 83 ? -7.671 -46.122 -6.195 1.00 39.34 83 PRO A CA 1
ATOM 654 C C . PRO A 1 83 ? -8.674 -45.196 -5.498 1.00 39.34 83 PRO A C 1
ATOM 656 O O . PRO A 1 83 ? -9.732 -44.863 -6.033 1.00 39.34 83 PRO A O 1
ATOM 659 N N . SER A 1 84 ? -8.340 -44.793 -4.273 1.00 34.38 84 SER A N 1
ATOM 660 C CA . SER A 1 84 ? -9.015 -43.693 -3.583 1.00 34.38 84 SER A CA 1
ATOM 661 C C . SER A 1 84 ? -8.903 -42.406 -4.413 1.00 34.38 84 SER A C 1
ATOM 663 O O . SER A 1 84 ? -7.830 -42.120 -4.952 1.00 34.38 84 SER A O 1
ATOM 665 N N . PRO A 1 85 ? -9.973 -41.601 -4.518 1.00 36.38 85 PRO A N 1
ATOM 666 C CA . PRO A 1 85 ? -9.933 -40.346 -5.245 1.00 36.38 85 PRO A CA 1
ATOM 667 C C . PRO A 1 85 ? -9.045 -39.351 -4.500 1.00 36.38 85 PRO A C 1
ATOM 669 O O . PRO A 1 85 ? -9.286 -39.015 -3.341 1.00 36.38 85 PRO A O 1
ATOM 672 N N . SER A 1 86 ? -8.021 -38.869 -5.197 1.00 32.09 86 SER A N 1
ATOM 673 C CA . SER A 1 86 ? -7.149 -37.785 -4.771 1.00 32.09 86 SER A CA 1
ATOM 674 C C . SER A 1 86 ? -7.980 -36.550 -4.422 1.00 32.09 86 SER A C 1
ATOM 676 O O . SER A 1 86 ? -8.437 -35.806 -5.291 1.00 32.09 86 SER A O 1
ATOM 678 N N . THR A 1 87 ? -8.168 -36.314 -3.129 1.00 32.06 87 THR A N 1
ATOM 679 C CA . THR A 1 87 ? -8.535 -35.010 -2.590 1.00 32.06 87 THR A CA 1
ATOM 680 C C . THR A 1 87 ? -7.411 -34.041 -2.929 1.00 32.06 87 THR A C 1
ATOM 682 O O . THR A 1 87 ? -6.330 -34.103 -2.342 1.00 32.06 87 THR A O 1
ATOM 685 N N . ASN A 1 88 ? -7.650 -33.172 -3.910 1.00 28.78 88 ASN A N 1
ATOM 686 C CA . ASN A 1 88 ? -6.745 -32.080 -4.235 1.00 28.78 88 ASN A CA 1
ATOM 687 C C . ASN A 1 88 ? -6.555 -31.196 -2.998 1.00 28.78 88 ASN A C 1
ATOM 689 O O . ASN A 1 88 ? -7.451 -30.464 -2.580 1.00 28.78 88 ASN A O 1
ATOM 693 N N . SER A 1 89 ? -5.356 -31.321 -2.434 1.00 30.52 89 SER A N 1
ATOM 694 C CA . SER A 1 89 ? -4.746 -30.446 -1.446 1.00 30.52 89 SER A CA 1
ATOM 695 C C . SER A 1 89 ? -4.868 -28.985 -1.884 1.00 30.52 89 SER A C 1
ATOM 697 O O . SER A 1 89 ? -4.339 -28.574 -2.917 1.00 30.52 89 SER A O 1
ATOM 699 N N . LEU A 1 90 ? -5.566 -28.203 -1.065 1.00 35.81 90 LEU A N 1
ATOM 700 C CA . LEU A 1 90 ? -5.675 -26.749 -1.159 1.00 35.81 90 LEU A CA 1
ATOM 701 C C . LEU A 1 90 ? -4.470 -26.022 -0.527 1.00 35.81 90 LEU A C 1
ATOM 703 O O . LEU A 1 90 ? -4.531 -24.812 -0.345 1.00 35.81 90 LEU A O 1
ATOM 707 N N . ASP A 1 91 ? -3.365 -26.718 -0.234 1.00 35.41 91 ASP A N 1
ATOM 708 C CA . ASP A 1 91 ? -2.273 -26.177 0.596 1.00 35.41 91 ASP A CA 1
ATOM 709 C C . ASP A 1 91 ? -0.949 -25.907 -0.148 1.00 35.41 91 ASP A C 1
ATOM 711 O O . ASP A 1 91 ? 0.055 -25.508 0.440 1.00 35.41 91 ASP A O 1
ATOM 715 N N . ALA A 1 92 ? -0.924 -26.046 -1.476 1.00 32.22 92 ALA A N 1
ATOM 716 C CA . ALA A 1 92 ? 0.291 -25.833 -2.274 1.00 32.22 92 ALA A CA 1
ATOM 717 C C . ALA A 1 92 ? 0.641 -24.348 -2.542 1.00 32.22 92 ALA A C 1
ATOM 719 O O . ALA A 1 92 ? 1.649 -24.059 -3.188 1.00 32.22 92 ALA A O 1
ATOM 720 N N . SER A 1 93 ? -0.171 -23.382 -2.090 1.00 41.44 93 SER A N 1
ATOM 721 C CA . SER A 1 93 ? 0.039 -21.956 -2.407 1.00 41.44 93 SER A CA 1
ATOM 722 C C . SER A 1 93 ? 0.994 -21.220 -1.459 1.00 41.44 93 SER A C 1
ATOM 724 O O . SER A 1 93 ? 1.628 -20.259 -1.892 1.00 41.44 93 SER A O 1
ATOM 726 N N . SER A 1 94 ? 1.154 -21.663 -0.207 1.00 37.47 94 SER A N 1
ATOM 727 C CA . SER A 1 94 ? 2.008 -20.953 0.763 1.00 37.47 94 SER A CA 1
ATOM 728 C C . SER A 1 94 ? 3.485 -21.356 0.691 1.00 37.47 94 SER A C 1
ATOM 730 O O . SER A 1 94 ? 4.347 -20.487 0.781 1.00 37.47 94 SER A O 1
ATOM 732 N N . GLN A 1 95 ? 3.804 -22.631 0.437 1.00 38.22 95 GLN A N 1
ATOM 733 C CA . GLN A 1 95 ? 5.201 -23.088 0.307 1.00 38.22 95 GLN A CA 1
ATOM 734 C C . GLN A 1 95 ? 5.855 -22.661 -1.020 1.00 38.22 95 GLN A C 1
ATOM 736 O O . GLN A 1 95 ? 7.063 -22.441 -1.085 1.00 38.22 95 GLN A O 1
ATOM 741 N N . ASN A 1 96 ? 5.056 -22.461 -2.073 1.00 45.06 96 ASN A N 1
ATOM 742 C CA . ASN A 1 96 ? 5.551 -21.940 -3.351 1.00 45.06 96 ASN A CA 1
ATOM 743 C C . ASN A 1 96 ? 5.975 -20.465 -3.254 1.00 45.06 96 ASN A C 1
ATOM 745 O O . ASN A 1 96 ? 6.843 -20.014 -3.998 1.00 45.06 96 ASN A O 1
ATOM 749 N N . LEU A 1 97 ? 5.393 -19.704 -2.321 1.00 43.88 97 LEU A N 1
ATOM 750 C CA . LEU A 1 97 ? 5.671 -18.279 -2.189 1.00 43.88 97 LEU A CA 1
ATOM 751 C C . LEU A 1 97 ? 7.090 -18.020 -1.662 1.00 43.88 97 LEU A C 1
ATOM 753 O O . LEU A 1 97 ? 7.765 -17.126 -2.161 1.00 43.88 97 LEU A O 1
ATOM 757 N N . GLU A 1 98 ? 7.573 -18.820 -0.707 1.00 44.66 98 GLU A N 1
ATOM 758 C CA . GLU A 1 98 ? 8.939 -18.690 -0.185 1.00 44.66 98 GLU A CA 1
ATOM 759 C C . GLU A 1 98 ? 9.979 -19.035 -1.260 1.00 44.66 98 GLU A C 1
ATOM 761 O O . GLU A 1 98 ? 10.901 -18.252 -1.497 1.00 44.66 98 GLU A O 1
ATOM 766 N N . HIS A 1 99 ? 9.796 -20.139 -1.992 1.00 47.22 99 HIS A N 1
ATOM 767 C CA . HIS A 1 99 ? 10.693 -20.515 -3.089 1.00 47.22 99 HIS A CA 1
ATOM 768 C C . HIS A 1 99 ? 10.652 -19.550 -4.288 1.00 47.22 99 HIS A C 1
ATOM 770 O O . HIS A 1 99 ? 11.672 -19.387 -4.958 1.00 47.22 99 HIS A O 1
ATOM 776 N N . GLU A 1 100 ? 9.535 -18.860 -4.536 1.00 49.56 100 GLU A N 1
ATOM 777 C CA . GLU A 1 100 ? 9.433 -17.831 -5.581 1.00 49.56 100 GLU A CA 1
ATOM 778 C C . GLU A 1 100 ? 9.944 -16.443 -5.155 1.00 49.56 100 GLU A C 1
ATOM 780 O O . GLU A 1 100 ? 10.423 -15.679 -5.998 1.00 49.56 100 GLU A O 1
ATOM 785 N N . ILE A 1 101 ? 9.837 -16.086 -3.870 1.00 50.72 101 ILE A N 1
ATOM 786 C CA . ILE A 1 101 ? 10.265 -14.782 -3.341 1.00 50.72 101 ILE A CA 1
ATOM 787 C C . ILE A 1 101 ? 11.772 -14.760 -3.071 1.00 50.72 101 ILE A C 1
ATOM 789 O O . ILE A 1 101 ? 12.421 -13.746 -3.332 1.00 50.72 101 ILE A O 1
ATOM 793 N N . TRP A 1 102 ? 12.365 -15.863 -2.607 1.00 48.78 102 TRP A N 1
ATOM 794 C CA . TRP A 1 102 ? 13.797 -15.926 -2.288 1.00 48.78 102 TRP A CA 1
ATOM 795 C C . TRP A 1 102 ? 14.734 -15.531 -3.449 1.00 48.78 102 TRP A C 1
ATOM 797 O O . TRP A 1 102 ? 15.681 -14.775 -3.212 1.00 48.78 102 TRP A O 1
ATOM 807 N N . PRO A 1 103 ? 14.483 -15.933 -4.711 1.00 52.81 103 PRO A N 1
ATOM 808 C CA . PRO A 1 103 ? 15.240 -15.445 -5.865 1.00 52.81 103 PRO A CA 1
ATOM 809 C C . PRO A 1 103 ? 15.085 -13.935 -6.113 1.00 52.81 103 PRO A C 1
ATOM 811 O O . PRO A 1 103 ? 16.020 -13.302 -6.597 1.00 52.81 103 PRO A O 1
ATOM 814 N N . LEU A 1 104 ? 13.943 -13.337 -5.749 1.00 48.91 104 LEU A N 1
ATOM 815 C CA . LEU A 1 104 ? 13.694 -11.891 -5.839 1.00 48.91 104 LEU A CA 1
ATOM 816 C C . LEU A 1 104 ? 14.332 -11.108 -4.679 1.00 48.91 104 LEU A C 1
ATOM 818 O O . LEU A 1 104 ? 14.534 -9.902 -4.800 1.00 48.91 104 LEU A O 1
ATOM 822 N N . LEU A 1 105 ? 14.669 -11.772 -3.572 1.00 51.59 105 LEU A N 1
ATOM 823 C CA . LEU A 1 105 ? 15.425 -11.199 -2.453 1.00 51.59 105 LEU A CA 1
ATOM 824 C C . LEU A 1 105 ? 16.948 -11.323 -2.634 1.00 51.59 105 LEU A C 1
ATOM 826 O O . LEU A 1 105 ? 17.703 -10.661 -1.920 1.00 51.59 105 LEU A O 1
ATOM 830 N N . ARG A 1 106 ? 17.425 -12.128 -3.598 1.00 49.53 106 ARG A N 1
ATOM 831 C CA . ARG A 1 106 ? 18.842 -12.172 -3.993 1.00 49.53 106 ARG A CA 1
ATOM 832 C C . ARG A 1 106 ? 19.200 -10.908 -4.772 1.00 49.53 106 ARG A C 1
ATOM 834 O O . ARG A 1 106 ? 19.186 -10.879 -5.997 1.00 49.53 106 ARG A O 1
ATOM 841 N N . ILE A 1 107 ? 19.509 -9.849 -4.032 1.00 51.53 107 ILE A N 1
ATOM 842 C CA . ILE A 1 107 ? 20.037 -8.582 -4.540 1.00 51.53 107 ILE A CA 1
ATOM 843 C C . ILE A 1 107 ? 21.434 -8.848 -5.133 1.00 51.53 107 ILE A C 1
ATOM 845 O O . ILE A 1 107 ? 22.340 -9.186 -4.374 1.00 51.53 107 ILE A O 1
ATOM 849 N N . PRO A 1 108 ? 21.665 -8.695 -6.450 1.00 39.59 108 PRO A N 1
ATOM 850 C CA . PRO A 1 108 ? 22.983 -8.930 -7.036 1.00 39.59 108 PRO A CA 1
ATOM 851 C C . PRO A 1 108 ? 23.882 -7.685 -7.015 1.00 39.59 108 PRO A C 1
ATOM 853 O O . PRO A 1 108 ? 24.953 -7.712 -7.611 1.00 39.59 108 PRO A O 1
ATOM 856 N N . ASN A 1 109 ? 23.471 -6.583 -6.374 1.00 38.94 109 ASN A N 1
ATOM 857 C CA . ASN A 1 109 ? 24.232 -5.337 -6.401 1.00 38.94 109 ASN A CA 1
ATOM 858 C C . ASN A 1 109 ? 24.583 -4.824 -4.986 1.00 38.94 109 ASN A C 1
ATOM 860 O O . ASN A 1 109 ? 23.684 -4.372 -4.273 1.00 38.94 109 ASN A O 1
ATOM 864 N N . PRO A 1 110 ? 25.869 -4.843 -4.584 1.00 36.56 110 PRO A N 1
ATOM 865 C CA . PRO A 1 110 ? 26.328 -4.347 -3.285 1.00 36.56 110 PRO A CA 1
ATOM 866 C C . PRO A 1 110 ? 26.370 -2.808 -3.170 1.00 36.56 110 PRO A C 1
ATOM 868 O O . PRO A 1 110 ? 26.698 -2.297 -2.104 1.00 36.56 110 PRO A O 1
ATOM 871 N N . TYR A 1 111 ? 26.035 -2.053 -4.225 1.00 32.19 111 TYR A N 1
ATOM 872 C CA . TYR A 1 111 ? 26.232 -0.593 -4.260 1.00 32.19 111 TYR A CA 1
ATOM 873 C C . TYR A 1 111 ? 25.042 0.268 -3.818 1.00 32.19 111 TYR A C 1
ATOM 875 O O . TYR A 1 111 ? 25.161 1.492 -3.795 1.00 32.19 111 TYR A O 1
ATOM 883 N N . ILE A 1 112 ? 23.906 -0.320 -3.434 1.00 39.94 112 ILE A N 1
ATOM 884 C CA . ILE A 1 112 ? 22.799 0.451 -2.853 1.00 39.94 112 ILE A CA 1
ATOM 885 C C . ILE A 1 112 ? 22.637 0.030 -1.401 1.00 39.94 112 ILE A C 1
ATOM 887 O O . ILE A 1 112 ? 22.058 -1.013 -1.102 1.00 39.94 112 ILE A O 1
ATOM 891 N N . ALA A 1 113 ? 23.156 0.865 -0.502 1.00 33.47 113 ALA A N 1
ATOM 892 C CA . ALA A 1 113 ? 22.858 0.807 0.919 1.00 33.47 113 ALA A CA 1
ATOM 893 C C . ALA A 1 113 ? 21.361 1.096 1.118 1.00 33.47 113 ALA A C 1
ATOM 895 O O . ALA A 1 113 ? 20.944 2.226 1.363 1.00 33.47 113 ALA A O 1
ATOM 896 N N . VAL A 1 114 ? 20.528 0.067 0.967 1.00 42.22 114 VAL A N 1
ATOM 897 C CA . VAL A 1 114 ? 19.190 0.069 1.553 1.00 42.22 114 VAL A CA 1
ATOM 898 C C . VAL A 1 114 ? 19.441 0.069 3.051 1.00 42.22 114 VAL A C 1
ATOM 900 O O . VAL A 1 114 ? 19.961 -0.917 3.572 1.00 42.22 114 VAL A O 1
ATOM 903 N N . ALA A 1 115 ? 19.165 1.193 3.717 1.00 39.03 115 ALA A N 1
ATOM 904 C CA . ALA A 1 115 ? 19.237 1.256 5.169 1.00 39.03 115 ALA A CA 1
ATOM 905 C C . ALA A 1 115 ? 18.432 0.063 5.712 1.00 39.03 115 ALA A C 1
ATOM 907 O O . ALA A 1 115 ? 17.245 -0.045 5.382 1.00 39.03 115 ALA A O 1
ATOM 908 N N . PRO A 1 116 ? 19.072 -0.883 6.423 1.00 43.91 116 PRO A N 1
ATOM 909 C CA . PRO A 1 116 ? 18.369 -2.045 6.928 1.00 43.91 116 PRO A CA 1
ATOM 910 C C . PRO A 1 116 ? 17.233 -1.570 7.828 1.00 43.91 116 PRO A C 1
ATOM 912 O O . PRO A 1 116 ? 17.376 -0.594 8.569 1.00 43.91 116 PRO A O 1
ATOM 915 N N . PHE A 1 117 ? 16.096 -2.256 7.736 1.00 44.31 117 PHE A N 1
ATOM 916 C CA . PHE A 1 117 ? 15.059 -2.158 8.750 1.00 44.31 117 PHE A CA 1
ATOM 917 C C . PHE A 1 117 ? 15.740 -2.532 10.072 1.00 44.31 117 PHE A C 1
ATOM 919 O O . PHE A 1 117 ? 16.261 -3.638 10.201 1.00 44.31 117 PHE A O 1
ATOM 926 N N . SER A 1 118 ? 15.877 -1.569 10.983 1.00 43.94 118 SER A N 1
ATOM 927 C CA . SER A 1 118 ? 16.563 -1.799 12.253 1.00 43.94 118 SER A CA 1
ATOM 928 C C . SER A 1 118 ? 15.708 -2.762 13.070 1.00 43.94 118 SER A C 1
ATOM 930 O O . SER A 1 118 ? 14.621 -2.390 13.502 1.00 43.94 118 SER A O 1
ATOM 932 N N . GLU A 1 119 ? 16.186 -3.993 13.250 1.00 43.88 119 GLU A N 1
ATOM 933 C CA . GLU A 1 119 ? 15.525 -5.080 13.998 1.00 43.88 119 GLU A CA 1
ATOM 934 C C . GLU A 1 119 ? 15.473 -4.849 15.517 1.00 43.88 119 GLU A C 1
ATOM 936 O O . GLU A 1 119 ? 15.139 -5.750 16.282 1.00 43.88 119 GLU A O 1
ATOM 941 N N . SER A 1 120 ? 15.801 -3.653 15.998 1.00 41.00 120 SER A N 1
ATOM 942 C CA . SER A 1 120 ? 15.649 -3.339 17.408 1.00 41.00 120 SER A CA 1
ATOM 943 C C . SER A 1 120 ? 14.157 -3.231 17.736 1.00 41.00 120 SER A C 1
ATOM 945 O O . SER A 1 120 ? 13.518 -2.221 17.442 1.00 41.00 120 SER A O 1
ATOM 947 N N . ASP A 1 121 ? 13.621 -4.269 18.390 1.00 40.66 121 ASP A N 1
ATOM 948 C CA . ASP A 1 121 ? 12.282 -4.314 19.010 1.00 40.66 121 ASP A CA 1
ATOM 949 C C . ASP A 1 121 ? 11.986 -3.057 19.863 1.00 40.66 121 ASP A C 1
ATOM 951 O O . ASP A 1 121 ? 10.830 -2.684 20.058 1.00 40.66 121 ASP A O 1
ATOM 955 N N . GLU A 1 122 ? 13.030 -2.355 20.313 1.00 39.06 122 GLU A N 1
ATOM 956 C CA . GLU A 1 122 ? 12.976 -1.096 21.064 1.00 39.06 122 GLU A CA 1
ATOM 957 C C . GLU A 1 122 ? 12.605 0.149 20.226 1.00 39.06 122 GLU A C 1
ATOM 959 O O . GLU A 1 122 ? 12.186 1.156 20.790 1.00 39.06 122 GLU A O 1
ATOM 964 N N . VAL A 1 123 ? 12.717 0.128 18.889 1.00 47.50 123 VAL A N 1
ATOM 965 C CA . VAL A 1 123 ? 12.435 1.310 18.035 1.00 47.50 123 VAL A CA 1
ATOM 966 C C . VAL A 1 123 ? 10.944 1.431 17.681 1.00 47.50 123 VAL A C 1
ATOM 968 O O . VAL A 1 123 ? 10.468 2.501 17.293 1.00 47.50 123 VAL A O 1
ATOM 971 N N . PHE A 1 124 ? 10.166 0.362 17.858 1.00 52.59 124 PHE A N 1
ATOM 972 C CA . PHE A 1 124 ? 8.735 0.317 17.535 1.00 52.59 124 PHE A CA 1
ATOM 973 C C . PHE A 1 124 ? 7.830 0.687 18.711 1.00 52.59 124 PHE A C 1
ATOM 975 O O . PHE A 1 124 ? 6.732 0.146 18.853 1.00 52.59 124 PHE A O 1
ATOM 982 N N . ASP A 1 125 ? 8.264 1.644 19.528 1.00 54.12 125 ASP A N 1
ATOM 983 C CA . ASP A 1 125 ? 7.552 2.107 20.717 1.00 54.12 125 ASP A CA 1
ATOM 984 C C . ASP A 1 125 ? 6.259 2.864 20.325 1.00 54.12 125 ASP A C 1
ATOM 986 O O . ASP A 1 125 ? 6.200 4.084 20.161 1.00 54.12 125 ASP A O 1
ATOM 990 N N . GLY A 1 126 ? 5.208 2.098 20.019 1.00 62.50 126 GLY A N 1
ATOM 991 C CA . GLY A 1 126 ? 3.863 2.570 19.680 1.00 62.50 126 GLY A CA 1
ATOM 992 C C . GLY A 1 126 ? 3.672 3.189 18.289 1.00 62.50 126 GLY A C 1
ATOM 993 O O . GLY A 1 126 ? 2.529 3.445 17.915 1.00 62.50 126 GLY A O 1
ATOM 994 N N . CYS A 1 127 ? 4.736 3.399 17.505 1.00 80.31 127 CYS A N 1
ATOM 995 C CA . CYS A 1 127 ? 4.695 4.222 16.284 1.00 80.31 127 CYS A CA 1
ATOM 996 C C . CYS A 1 127 ? 4.739 3.443 14.950 1.00 80.31 127 CYS A C 1
ATOM 998 O O . CYS A 1 127 ? 4.897 4.058 13.892 1.00 80.31 127 CYS A O 1
ATOM 1000 N N . ILE A 1 128 ? 4.574 2.113 14.967 1.00 88.44 128 ILE A N 1
ATOM 1001 C CA . ILE A 1 128 ? 4.625 1.226 13.781 1.00 88.44 128 ILE A CA 1
ATOM 1002 C C . ILE A 1 128 ? 3.880 1.782 12.553 1.00 88.44 128 ILE A C 1
ATOM 1004 O O . ILE A 1 128 ? 4.507 1.917 11.496 1.00 88.44 128 ILE A O 1
ATOM 1008 N N . PRO A 1 129 ? 2.580 2.145 12.630 1.00 90.50 129 PRO A N 1
ATOM 1009 C CA . PRO A 1 129 ? 1.856 2.600 11.445 1.00 90.50 129 PRO A CA 1
ATOM 1010 C C . PRO A 1 129 ? 2.428 3.888 10.847 1.00 90.50 129 PRO A C 1
ATOM 1012 O O . PRO A 1 129 ? 2.415 4.063 9.627 1.00 90.50 129 PRO A O 1
ATOM 1015 N N . THR A 1 130 ? 2.953 4.774 11.692 1.00 88.94 130 THR A N 1
ATOM 1016 C CA . THR A 1 130 ? 3.561 6.036 11.270 1.00 88.94 130 THR A CA 1
ATOM 1017 C C . THR A 1 130 ? 4.904 5.799 10.583 1.00 88.94 130 THR A C 1
ATOM 1019 O O . THR A 1 130 ? 5.122 6.344 9.500 1.00 88.94 130 THR A O 1
ATOM 1022 N N . ILE A 1 131 ? 5.763 4.944 11.149 1.00 88.19 131 ILE A N 1
ATOM 1023 C CA . ILE A 1 131 ? 7.066 4.587 10.560 1.00 88.19 131 ILE A CA 1
ATOM 1024 C C . ILE A 1 131 ? 6.861 3.977 9.169 1.00 88.19 131 ILE A C 1
ATOM 1026 O O . ILE A 1 131 ? 7.387 4.492 8.182 1.00 88.19 131 ILE A O 1
ATOM 1030 N N . LEU A 1 132 ? 5.991 2.968 9.062 1.00 90.25 132 LEU A N 1
ATOM 1031 C CA . LEU A 1 132 ? 5.686 2.326 7.783 1.00 90.25 132 LEU A CA 1
ATOM 1032 C C . LEU A 1 132 ? 5.102 3.304 6.759 1.00 90.25 132 LEU A C 1
ATOM 1034 O O . LEU A 1 132 ? 5.453 3.265 5.579 1.00 90.25 132 LEU A O 1
ATOM 1038 N N . ALA A 1 133 ? 4.219 4.210 7.185 1.00 91.31 133 ALA A N 1
ATOM 1039 C CA . ALA A 1 133 ? 3.652 5.209 6.290 1.00 91.31 133 ALA A CA 1
ATOM 1040 C C . ALA A 1 133 ? 4.717 6.183 5.759 1.00 91.31 133 ALA A C 1
ATOM 1042 O O . ALA A 1 133 ? 4.659 6.555 4.582 1.00 91.31 133 ALA A O 1
ATOM 1043 N N . GLU A 1 134 ? 5.672 6.603 6.592 1.00 88.75 134 GLU A N 1
ATOM 1044 C CA . GLU A 1 134 ? 6.783 7.464 6.176 1.00 88.75 134 GLU A CA 1
ATOM 1045 C C . GLU A 1 134 ? 7.784 6.736 5.277 1.00 88.75 134 GLU A C 1
ATOM 1047 O O . GLU A 1 134 ? 8.211 7.308 4.273 1.00 88.75 134 GLU A O 1
ATOM 1052 N N . ASP A 1 135 ? 8.082 5.464 5.534 1.00 89.19 135 ASP A N 1
ATOM 1053 C CA . ASP A 1 135 ? 8.956 4.675 4.664 1.00 89.19 135 ASP A CA 1
ATOM 1054 C C . ASP A 1 135 ? 8.334 4.465 3.280 1.00 89.19 135 ASP A C 1
ATOM 1056 O O . ASP A 1 135 ? 8.992 4.681 2.261 1.00 89.19 135 ASP A O 1
ATOM 1060 N N . LEU A 1 136 ? 7.030 4.179 3.211 1.00 92.19 136 LEU A N 1
ATOM 1061 C CA . LEU A 1 136 ? 6.299 4.122 1.941 1.00 92.19 136 LEU A CA 1
ATOM 1062 C C . LEU A 1 136 ? 6.317 5.474 1.208 1.00 92.19 136 LEU A C 1
ATOM 1064 O O . LEU A 1 136 ? 6.444 5.516 -0.019 1.00 92.19 136 LEU A O 1
ATOM 1068 N N . LYS A 1 137 ? 6.201 6.599 1.930 1.00 91.94 137 LYS A N 1
ATOM 1069 C CA . LYS A 1 137 ? 6.338 7.942 1.337 1.00 91.94 137 LYS A CA 1
ATOM 1070 C C . LYS A 1 137 ? 7.749 8.180 0.815 1.00 91.94 137 LYS A C 1
ATOM 1072 O O . LYS A 1 137 ? 7.884 8.715 -0.285 1.00 91.94 137 LYS A O 1
ATOM 1077 N N . ARG A 1 138 ? 8.780 7.805 1.575 1.00 90.81 138 ARG A N 1
ATOM 1078 C CA . ARG A 1 138 ? 10.187 7.947 1.183 1.00 90.81 138 ARG A CA 1
ATOM 1079 C C . ARG A 1 138 ? 10.476 7.123 -0.069 1.00 90.81 138 ARG A C 1
ATOM 1081 O O . ARG A 1 138 ? 11.005 7.675 -1.030 1.00 90.81 138 ARG A O 1
ATOM 1088 N N . ALA A 1 139 ? 10.027 5.869 -0.101 1.00 91.81 139 ALA A N 1
ATOM 1089 C CA . ALA A 1 139 ? 10.149 4.989 -1.260 1.00 91.81 139 ALA A CA 1
ATOM 1090 C C . ALA A 1 139 ? 9.485 5.587 -2.509 1.00 91.81 139 ALA A C 1
ATOM 1092 O O . ALA A 1 139 ? 10.093 5.595 -3.574 1.00 91.81 139 ALA A O 1
ATOM 1093 N N . ARG A 1 140 ? 8.280 6.164 -2.386 1.00 93.94 140 ARG A N 1
ATOM 1094 C CA . ARG A 1 140 ? 7.619 6.857 -3.509 1.00 93.94 140 ARG A CA 1
ATOM 1095 C C . ARG A 1 140 ? 8.361 8.114 -3.962 1.00 93.94 140 ARG A C 1
ATOM 1097 O O . ARG A 1 140 ? 8.435 8.360 -5.156 1.00 93.94 140 ARG A O 1
ATOM 1104 N N . ARG A 1 141 ? 8.891 8.922 -3.038 1.00 91.69 141 ARG A N 1
ATOM 1105 C CA . ARG A 1 141 ? 9.640 10.147 -3.385 1.00 91.69 141 ARG A CA 1
ATOM 1106 C C . ARG A 1 141 ? 10.957 9.851 -4.097 1.00 91.69 141 ARG A C 1
ATOM 1108 O O . ARG A 1 141 ? 11.362 10.641 -4.936 1.00 91.69 141 ARG A O 1
ATOM 1115 N N . GLY A 1 142 ? 11.610 8.748 -3.738 1.00 90.12 142 GLY A N 1
ATOM 1116 C CA . GLY A 1 142 ? 12.843 8.290 -4.375 1.00 90.12 142 GLY A CA 1
ATOM 1117 C C . GLY A 1 142 ? 12.625 7.436 -5.624 1.00 90.12 142 GLY A C 1
ATOM 1118 O O . GLY A 1 142 ? 13.609 7.017 -6.222 1.00 90.12 142 GLY A O 1
ATOM 1119 N N . ALA A 1 143 ? 11.376 7.145 -6.006 1.00 91.69 143 ALA A N 1
ATOM 1120 C CA . ALA A 1 143 ? 11.094 6.255 -7.123 1.00 91.69 143 ALA A CA 1
ATOM 1121 C C . ALA A 1 143 ? 11.524 6.885 -8.460 1.00 91.69 143 ALA A C 1
ATOM 1123 O O . ALA A 1 143 ? 11.102 8.006 -8.766 1.00 91.69 143 ALA A O 1
ATOM 1124 N N . PRO A 1 144 ? 12.317 6.173 -9.282 1.00 93.12 144 PRO A N 1
ATOM 1125 C CA . PRO A 1 144 ? 12.619 6.594 -10.643 1.00 93.12 144 PRO A CA 1
ATOM 1126 C C . PRO A 1 144 ? 11.353 6.730 -11.493 1.00 93.12 144 PRO A C 1
ATOM 1128 O O . PRO A 1 144 ? 10.328 6.094 -11.226 1.00 93.12 144 PRO A O 1
ATOM 1131 N N . ILE A 1 145 ? 11.453 7.521 -12.565 1.00 90.81 145 ILE A N 1
ATOM 1132 C CA . ILE A 1 145 ? 10.370 7.685 -13.541 1.00 90.81 145 ILE A CA 1
ATOM 1133 C C . ILE A 1 145 ? 9.991 6.297 -14.095 1.00 90.81 145 ILE A C 1
ATOM 1135 O O . ILE A 1 145 ? 10.887 5.581 -14.544 1.00 90.81 145 ILE A O 1
ATOM 1139 N N . PRO A 1 146 ? 8.700 5.916 -14.124 1.00 87.81 146 PRO A N 1
ATOM 1140 C CA . PRO A 1 146 ? 8.264 4.575 -14.529 1.00 87.81 146 PRO A CA 1
ATOM 1141 C C . PRO A 1 146 ? 8.721 4.121 -15.923 1.00 87.81 146 PRO A C 1
ATOM 1143 O O . PRO A 1 146 ? 8.903 2.929 -16.151 1.00 87.81 146 PRO A O 1
ATOM 1146 N N . SER A 1 147 ? 8.947 5.057 -16.850 1.00 84.81 147 SER A N 1
ATOM 1147 C CA . SER A 1 147 ? 9.467 4.761 -18.191 1.00 84.81 147 SER A CA 1
ATOM 1148 C C . SER A 1 147 ? 10.915 4.256 -18.192 1.00 84.81 147 SER A C 1
ATOM 1150 O O . SER A 1 147 ? 11.317 3.573 -19.133 1.00 84.81 147 SER A O 1
ATOM 1152 N N . ARG A 1 148 ? 11.696 4.531 -17.136 1.00 90.56 148 ARG A N 1
ATOM 1153 C CA . ARG A 1 148 ? 12.998 3.895 -16.883 1.00 90.56 148 ARG A CA 1
ATOM 1154 C C . ARG A 1 148 ? 12.766 2.550 -16.204 1.00 90.56 148 ARG A C 1
ATOM 1156 O O . ARG A 1 148 ? 12.938 2.406 -14.997 1.00 90.56 148 ARG A O 1
ATOM 1163 N N . VAL A 1 149 ? 12.297 1.585 -16.991 1.00 89.44 149 VAL A N 1
ATOM 1164 C CA . VAL A 1 149 ? 11.720 0.329 -16.491 1.00 89.44 149 VAL A CA 1
ATOM 1165 C C . VAL A 1 149 ? 12.670 -0.443 -15.576 1.00 89.44 149 VAL A C 1
ATOM 1167 O O . VAL A 1 149 ? 12.241 -0.898 -14.517 1.00 89.44 149 VAL A O 1
ATOM 1170 N N . GLU A 1 150 ? 13.940 -0.583 -15.957 1.00 89.62 150 GLU A N 1
ATOM 1171 C CA . GLU A 1 150 ? 14.941 -1.316 -15.172 1.00 89.62 150 GLU A CA 1
ATOM 1172 C C . GLU A 1 150 ? 15.163 -0.668 -13.803 1.00 89.62 150 GLU A C 1
ATOM 1174 O O . GLU A 1 150 ? 14.958 -1.323 -12.779 1.00 89.62 150 GLU A O 1
ATOM 1179 N N . ASP A 1 151 ? 15.479 0.630 -13.789 1.00 88.94 151 ASP A N 1
ATOM 1180 C CA . ASP A 1 151 ? 15.685 1.413 -12.568 1.00 88.94 151 ASP A CA 1
ATOM 1181 C C . ASP A 1 151 ? 14.445 1.384 -11.668 1.00 88.94 151 ASP A C 1
ATOM 1183 O O . ASP A 1 151 ? 14.543 1.185 -10.458 1.00 88.94 151 ASP A O 1
ATOM 1187 N N . SER A 1 152 ? 13.260 1.573 -12.257 1.00 92.19 152 SER A N 1
ATOM 1188 C CA . SER A 1 152 ? 11.999 1.648 -11.519 1.00 92.19 152 SER A CA 1
ATOM 1189 C C . SER A 1 152 ? 11.625 0.299 -10.899 1.00 92.19 152 SER A C 1
ATOM 1191 O O . SER A 1 152 ? 11.312 0.232 -9.708 1.00 92.19 152 SER A O 1
ATOM 1193 N N . CYS A 1 153 ? 11.712 -0.796 -11.664 1.00 90.31 153 CYS A N 1
ATOM 1194 C CA . CYS A 1 153 ? 11.450 -2.138 -11.143 1.00 90.31 153 CYS A CA 1
ATOM 1195 C C . CYS A 1 153 ? 12.465 -2.509 -10.056 1.00 90.31 153 CYS A C 1
ATOM 1197 O O . CYS A 1 153 ? 12.092 -2.983 -8.984 1.00 90.31 153 CYS A O 1
ATOM 1199 N N . TYR A 1 154 ? 13.748 -2.245 -10.288 1.00 88.94 154 TYR A N 1
ATOM 1200 C CA . TYR A 1 154 ? 14.779 -2.554 -9.309 1.00 88.94 154 TYR A CA 1
ATOM 1201 C C . TYR A 1 154 ? 14.614 -1.748 -8.009 1.00 88.94 154 TYR A C 1
ATOM 1203 O O . TYR A 1 154 ? 14.692 -2.313 -6.918 1.00 88.94 154 TYR A O 1
ATOM 1211 N N . HIS A 1 155 ? 14.287 -0.454 -8.104 1.00 92.00 155 HIS A N 1
ATOM 1212 C CA . HIS A 1 155 ? 13.975 0.393 -6.947 1.00 92.00 155 HIS A CA 1
ATOM 1213 C C . HIS A 1 155 ? 12.839 -0.182 -6.101 1.00 92.00 155 HIS A C 1
ATOM 1215 O O . HIS A 1 155 ? 12.973 -0.329 -4.885 1.00 92.00 155 HIS A O 1
ATOM 1221 N N . TRP A 1 156 ? 11.721 -0.541 -6.736 1.00 92.81 156 TRP A N 1
ATOM 1222 C CA . TRP A 1 156 ? 10.587 -1.114 -6.016 1.00 92.81 156 TRP A CA 1
ATOM 1223 C C . TRP A 1 156 ? 10.926 -2.470 -5.401 1.00 92.81 156 TRP A C 1
ATOM 1225 O O . TRP A 1 156 ? 10.476 -2.760 -4.293 1.00 92.81 156 TRP A O 1
ATOM 1235 N N . GLN A 1 157 ? 11.738 -3.283 -6.080 1.00 89.12 157 GLN A N 1
ATOM 1236 C CA . GLN A 1 157 ? 12.148 -4.591 -5.579 1.00 89.12 157 GLN A CA 1
ATOM 1237 C C . GLN A 1 157 ? 12.953 -4.423 -4.290 1.00 89.12 157 GLN A C 1
ATOM 1239 O O . GLN A 1 157 ? 12.653 -5.076 -3.295 1.00 89.12 157 GLN A O 1
ATOM 1244 N N . LEU A 1 158 ? 13.911 -3.492 -4.285 1.00 86.25 158 LEU A N 1
ATOM 1245 C CA . LEU A 1 158 ? 14.694 -3.147 -3.101 1.00 86.25 158 LEU A CA 1
ATOM 1246 C C . LEU A 1 158 ? 13.829 -2.586 -1.969 1.00 86.25 158 LEU A C 1
ATOM 1248 O O . LEU A 1 158 ? 14.000 -2.989 -0.820 1.00 86.25 158 LEU A O 1
ATOM 1252 N N . ALA A 1 159 ? 12.881 -1.697 -2.281 1.00 88.31 159 ALA A N 1
ATOM 1253 C CA . ALA A 1 159 ? 11.982 -1.130 -1.280 1.00 88.31 159 ALA A CA 1
ATOM 1254 C C . ALA A 1 159 ? 11.143 -2.219 -0.587 1.00 88.31 159 ALA A C 1
ATOM 1256 O O . ALA A 1 159 ? 11.059 -2.235 0.639 1.00 88.31 159 ALA A O 1
ATOM 1257 N N . PHE A 1 160 ? 10.566 -3.161 -1.345 1.00 86.12 160 PHE A N 1
ATOM 1258 C CA . PHE A 1 160 ? 9.811 -4.279 -0.766 1.00 86.12 160 PHE A CA 1
ATOM 1259 C C . PHE A 1 160 ? 10.691 -5.296 -0.047 1.00 86.12 160 PHE A C 1
ATOM 1261 O O . PHE A 1 160 ? 10.310 -5.760 1.024 1.00 86.12 160 PHE A O 1
ATOM 1268 N N . ALA A 1 161 ? 11.870 -5.607 -0.588 1.00 81.12 161 ALA A N 1
ATOM 1269 C CA . ALA A 1 161 ? 12.834 -6.476 0.078 1.00 81.12 161 ALA A CA 1
ATOM 1270 C C . ALA A 1 161 ? 13.245 -5.912 1.446 1.00 81.12 161 ALA A C 1
ATOM 1272 O O . ALA A 1 161 ? 13.341 -6.666 2.409 1.00 81.12 161 ALA A O 1
ATOM 1273 N N . GLY A 1 162 ? 13.415 -4.589 1.556 1.00 75.62 162 GLY A N 1
ATOM 1274 C CA . GLY A 1 162 ? 13.704 -3.910 2.821 1.00 75.62 162 GLY A CA 1
ATOM 1275 C C . GLY A 1 162 ? 12.653 -4.171 3.904 1.00 75.62 162 GLY A C 1
ATOM 1276 O O . GLY A 1 162 ? 13.021 -4.433 5.043 1.00 75.62 162 GLY A O 1
ATOM 1277 N N . PHE A 1 163 ? 11.364 -4.197 3.548 1.00 75.50 163 PHE A N 1
ATOM 1278 C CA . PHE A 1 163 ? 10.284 -4.506 4.496 1.00 75.50 163 PHE A CA 1
ATOM 1279 C C . PHE A 1 163 ? 10.233 -5.980 4.929 1.00 75.50 163 PHE A C 1
ATOM 1281 O O . PHE A 1 163 ? 9.601 -6.288 5.934 1.00 75.50 163 PHE A O 1
ATOM 1288 N N . LEU A 1 164 ? 10.852 -6.888 4.170 1.00 71.31 164 LEU A N 1
ATOM 1289 C CA . LEU A 1 164 ? 10.849 -8.331 4.445 1.00 71.31 164 LEU A CA 1
ATOM 1290 C C . LEU A 1 164 ? 12.113 -8.811 5.174 1.00 71.31 164 LEU A C 1
ATOM 1292 O O . LEU A 1 164 ? 12.125 -9.915 5.707 1.00 71.31 164 LEU A O 1
ATOM 1296 N N . ARG A 1 165 ? 13.185 -8.007 5.191 1.00 57.69 165 ARG A N 1
ATOM 1297 C CA . ARG A 1 165 ? 14.517 -8.413 5.670 1.00 57.69 165 ARG A CA 1
ATOM 1298 C C . ARG A 1 165 ? 14.680 -8.402 7.201 1.00 57.69 165 ARG A C 1
ATOM 1300 O O . ARG A 1 165 ? 15.732 -8.822 7.657 1.00 57.69 165 ARG A O 1
ATOM 1307 N N . GLY A 1 166 ? 13.681 -7.939 7.961 1.00 52.62 166 GLY A N 1
ATOM 1308 C CA . GLY A 1 166 ? 13.757 -7.708 9.417 1.00 52.62 166 GLY A CA 1
ATOM 1309 C C . GLY A 1 166 ? 12.744 -8.500 10.259 1.00 52.62 166 GLY A C 1
ATOM 1310 O O . GLY A 1 166 ? 12.231 -7.987 11.250 1.00 52.62 166 GLY A O 1
ATOM 1311 N N . GLY A 1 167 ? 12.354 -9.694 9.806 1.00 59.16 167 GLY A N 1
ATOM 1312 C CA . GLY A 1 167 ? 11.206 -10.436 10.336 1.00 59.16 167 GLY A CA 1
ATOM 1313 C C . GLY A 1 167 ? 9.901 -10.122 9.598 1.00 59.16 167 GLY A C 1
ATOM 1314 O O . GLY A 1 167 ? 9.815 -9.195 8.789 1.00 59.16 167 GLY A O 1
ATOM 1315 N N . SER A 1 168 ? 8.861 -10.928 9.835 1.00 76.38 168 SER A N 1
ATOM 1316 C CA . SER A 1 168 ? 7.560 -10.735 9.186 1.00 76.38 168 SER A CA 1
ATOM 1317 C C . SER A 1 168 ? 6.940 -9.419 9.660 1.00 76.38 168 SER A C 1
ATOM 1319 O O . SER A 1 168 ? 6.336 -9.349 10.731 1.00 76.38 168 SER A O 1
ATOM 1321 N N . ILE A 1 169 ? 7.053 -8.357 8.853 1.00 84.00 169 ILE A N 1
ATOM 1322 C CA . ILE A 1 169 ? 6.396 -7.070 9.127 1.00 84.00 169 ILE A CA 1
ATOM 1323 C C . ILE A 1 169 ? 4.888 -7.240 9.365 1.00 84.00 169 ILE A C 1
ATOM 1325 O O . ILE A 1 169 ? 4.279 -6.490 10.125 1.00 84.00 169 ILE A O 1
ATOM 1329 N N . LEU A 1 170 ? 4.295 -8.278 8.767 1.00 86.38 170 LEU A N 1
ATOM 1330 C CA . LEU A 1 170 ? 2.911 -8.676 9.001 1.00 86.38 170 LEU A CA 1
ATOM 1331 C C . LEU A 1 170 ? 2.682 -9.103 10.455 1.00 86.38 170 LEU A C 1
ATOM 1333 O O . LEU A 1 170 ? 1.706 -8.661 11.053 1.00 86.38 170 LEU A O 1
ATOM 1337 N N . ASN A 1 171 ? 3.593 -9.875 11.052 1.00 85.06 171 ASN A N 1
ATOM 1338 C CA . ASN A 1 171 ? 3.525 -10.254 12.467 1.00 85.06 171 ASN A CA 1
ATOM 1339 C C . ASN A 1 171 ? 3.700 -9.057 13.398 1.00 85.06 171 ASN A C 1
ATOM 1341 O O . ASN A 1 171 ? 2.994 -8.962 14.403 1.00 85.06 171 ASN A O 1
ATOM 1345 N N . ILE A 1 172 ? 4.613 -8.139 13.070 1.00 86.75 172 ILE A N 1
ATOM 1346 C CA . ILE A 1 172 ? 4.827 -6.910 13.848 1.00 86.75 172 ILE A CA 1
ATOM 1347 C C . ILE A 1 172 ? 3.535 -6.086 13.866 1.00 86.75 172 ILE A C 1
ATOM 1349 O O . ILE A 1 172 ? 3.025 -5.744 14.934 1.00 86.75 172 ILE A O 1
ATOM 1353 N N . VAL A 1 173 ? 2.951 -5.844 12.689 1.00 90.88 173 VAL A N 1
ATOM 1354 C CA . VAL A 1 173 ? 1.674 -5.133 12.548 1.00 90.88 173 VAL A CA 1
ATOM 1355 C C . VAL A 1 173 ? 0.538 -5.878 13.253 1.00 90.88 173 VAL A C 1
ATOM 1357 O O . VAL A 1 173 ? -0.248 -5.261 13.967 1.00 90.88 173 VAL A O 1
ATOM 1360 N N . TYR A 1 174 ? 0.447 -7.199 13.101 1.00 90.69 174 TYR A N 1
ATOM 1361 C CA . TYR A 1 174 ? -0.577 -8.016 13.751 1.00 90.69 174 TYR A CA 1
ATOM 1362 C C . TYR A 1 174 ? -0.516 -7.905 15.279 1.00 90.69 174 TYR A C 1
ATOM 1364 O O . TYR A 1 174 ? -1.521 -7.577 15.915 1.00 90.69 174 TYR A O 1
ATOM 1372 N N . ARG A 1 175 ? 0.666 -8.107 15.876 1.00 89.44 175 ARG A N 1
ATOM 1373 C CA . ARG A 1 175 ? 0.872 -7.997 17.328 1.00 89.44 175 ARG A CA 1
ATOM 1374 C C . ARG A 1 175 ? 0.556 -6.594 17.838 1.00 89.44 175 ARG A C 1
ATOM 1376 O O . ARG A 1 175 ? -0.071 -6.453 18.887 1.00 89.44 175 ARG A O 1
ATOM 1383 N N . ASP A 1 176 ? 0.945 -5.563 17.096 1.00 90.81 176 ASP A N 1
ATOM 1384 C CA . ASP A 1 176 ? 0.649 -4.179 17.457 1.00 90.81 176 ASP A CA 1
ATOM 1385 C C . ASP A 1 176 ? -0.855 -3.871 17.424 1.00 90.81 176 ASP A C 1
ATOM 1387 O O . ASP A 1 176 ? -1.400 -3.273 18.359 1.00 90.81 176 ASP A O 1
ATOM 1391 N N . LEU A 1 177 ? -1.560 -4.343 16.394 1.00 91.25 177 LEU A N 1
ATOM 1392 C CA . LEU A 1 177 ? -3.010 -4.200 16.281 1.00 91.25 177 LEU A CA 1
ATOM 1393 C C . LEU A 1 177 ? -3.744 -4.935 17.412 1.00 91.25 177 LEU A C 1
ATOM 1395 O O . LEU A 1 177 ? -4.703 -4.379 17.954 1.00 91.25 177 LEU A O 1
ATOM 1399 N N . LEU A 1 178 ? -3.289 -6.128 17.813 1.00 90.38 178 LEU A N 1
ATOM 1400 C CA . LEU A 1 178 ? -3.855 -6.867 18.950 1.00 90.38 178 LEU A CA 1
ATOM 1401 C C . LEU A 1 178 ? -3.666 -6.139 20.287 1.00 90.38 178 LEU A C 1
ATOM 1403 O O . LEU A 1 178 ? -4.582 -6.115 21.107 1.00 90.38 178 LEU A O 1
ATOM 1407 N N . ARG A 1 179 ? -2.497 -5.524 20.502 1.00 88.62 179 ARG A N 1
ATOM 1408 C CA . ARG A 1 179 ? -2.180 -4.769 21.729 1.00 88.62 179 ARG A CA 1
ATOM 1409 C C . ARG A 1 179 ? -2.867 -3.402 21.790 1.00 88.62 179 ARG A C 1
ATOM 1411 O O . ARG A 1 179 ? -2.992 -2.815 22.862 1.00 88.62 179 ARG A O 1
ATOM 1418 N N . THR A 1 180 ? -3.313 -2.875 20.653 1.00 86.56 180 THR A N 1
ATOM 1419 C CA . THR A 1 180 ? -3.960 -1.562 20.576 1.00 86.56 180 THR A CA 1
ATOM 1420 C C . THR A 1 180 ? -5.352 -1.602 21.206 1.00 86.56 180 THR A C 1
ATOM 1422 O O . THR A 1 180 ? -6.193 -2.413 20.822 1.00 86.56 180 THR A O 1
ATOM 1425 N N . SER A 1 181 ? -5.648 -0.683 22.129 1.00 85.00 181 SER A N 1
ATOM 1426 C CA . SER A 1 181 ? -6.981 -0.560 22.736 1.00 85.00 181 SER A CA 1
ATOM 1427 C C . SER A 1 181 ? -8.042 -0.136 21.713 1.00 85.00 181 SER A C 1
ATOM 1429 O O . SER A 1 181 ? -7.812 0.746 20.890 1.00 85.00 181 SER A O 1
ATOM 1431 N N . ASN A 1 182 ? -9.264 -0.678 21.809 1.00 82.50 182 ASN A N 1
ATOM 1432 C CA . ASN A 1 182 ? -10.406 -0.233 20.988 1.00 82.50 182 ASN A CA 1
ATOM 1433 C C . ASN A 1 182 ? -10.730 1.263 21.152 1.00 82.50 182 ASN A C 1
ATOM 1435 O O . ASN A 1 182 ? -11.353 1.862 20.278 1.00 82.50 182 ASN A O 1
ATOM 1439 N N . ARG A 1 183 ? -10.326 1.872 22.272 1.00 81.25 183 ARG A N 1
ATOM 1440 C CA . ARG A 1 183 ? -10.550 3.297 22.549 1.00 81.25 183 ARG A CA 1
ATOM 1441 C C . ARG A 1 183 ? -9.448 4.201 21.991 1.00 81.25 183 ARG A C 1
ATOM 1443 O O . ARG A 1 183 ? -9.625 5.419 21.995 1.00 81.25 183 ARG A O 1
ATOM 1450 N N . ASP A 1 184 ? -8.349 3.636 21.489 1.00 85.06 184 ASP A N 1
ATOM 1451 C CA . ASP A 1 184 ? -7.201 4.388 20.980 1.00 85.06 184 ASP A CA 1
ATOM 1452 C C . ASP A 1 184 ? -7.462 4.955 19.575 1.00 85.06 184 ASP A C 1
ATOM 1454 O O . ASP A 1 184 ? -6.968 4.492 18.545 1.00 85.06 184 ASP A O 1
ATOM 1458 N N . LYS A 1 185 ? -8.281 6.008 19.533 1.00 84.75 185 LYS A N 1
ATOM 1459 C CA . LYS A 1 185 ? -8.662 6.692 18.292 1.00 84.75 185 LYS A CA 1
ATOM 1460 C C . LYS A 1 185 ? -7.465 7.275 17.539 1.00 84.75 185 LYS A C 1
ATOM 1462 O O . LYS A 1 185 ? -7.612 7.547 16.348 1.00 84.75 185 LYS A O 1
ATOM 1467 N N . GLN A 1 186 ? -6.345 7.540 18.210 1.00 86.19 186 GLN A N 1
ATOM 1468 C CA . GLN A 1 186 ? -5.165 8.116 17.576 1.00 86.19 186 GLN A CA 1
ATOM 1469 C C . GLN A 1 186 ? -4.434 7.046 16.769 1.00 86.19 186 GLN A C 1
ATOM 1471 O O . GLN A 1 186 ? -4.272 7.206 15.560 1.00 86.19 186 GLN A O 1
ATOM 1476 N N . LYS A 1 187 ? -4.128 5.905 17.385 1.00 86.81 187 LYS A N 1
ATOM 1477 C CA . LYS A 1 187 ? -3.449 4.799 16.708 1.00 86.81 187 LYS A CA 1
ATOM 1478 C C . LYS A 1 187 ? -4.255 4.238 15.537 1.00 86.81 187 LYS A C 1
ATOM 1480 O O . LYS A 1 187 ? -3.718 3.982 14.460 1.00 86.81 187 LYS A O 1
ATOM 1485 N N . PHE A 1 188 ? -5.582 4.180 15.666 1.00 87.38 188 PHE A N 1
ATOM 1486 C CA . PHE A 1 188 ? -6.452 3.845 14.533 1.00 87.38 188 PHE A CA 1
ATOM 1487 C C . PHE A 1 188 ? -6.347 4.825 13.364 1.00 87.38 188 PHE A C 1
ATOM 1489 O O . PHE A 1 188 ? -6.396 4.405 12.207 1.00 87.38 188 PHE A O 1
ATOM 1496 N N . ARG A 1 189 ? -6.209 6.131 13.628 1.00 87.06 189 ARG A N 1
ATOM 1497 C CA . ARG A 1 189 ? -6.006 7.119 12.557 1.00 87.06 189 ARG A CA 1
ATOM 1498 C C . ARG A 1 189 ? -4.693 6.877 11.839 1.00 87.06 189 ARG A C 1
ATOM 1500 O O . ARG A 1 189 ? -4.662 6.986 10.618 1.00 87.06 189 ARG A O 1
ATOM 1507 N N . GLU A 1 190 ? -3.644 6.526 12.566 1.00 91.56 190 GLU A N 1
ATOM 1508 C CA . GLU A 1 190 ? -2.342 6.219 11.980 1.00 91.56 190 GLU A CA 1
ATOM 1509 C C . GLU A 1 190 ? -2.422 4.983 11.080 1.00 91.56 190 GLU A C 1
ATOM 1511 O O . GLU A 1 190 ? -1.964 5.032 9.941 1.00 91.56 190 GLU A O 1
ATOM 1516 N N . TYR A 1 191 ? -3.129 3.932 11.499 1.00 92.88 191 TYR A N 1
ATOM 1517 C CA . TYR A 1 191 ? -3.395 2.771 10.643 1.00 92.88 191 TYR A CA 1
ATOM 1518 C C . TYR A 1 191 ? -4.250 3.094 9.410 1.00 92.88 191 TYR A C 1
ATOM 1520 O O . TYR A 1 191 ? -4.003 2.572 8.323 1.00 92.88 191 TYR A O 1
ATOM 1528 N N . ILE A 1 192 ? -5.228 3.996 9.524 1.00 89.31 192 ILE A N 1
ATOM 1529 C CA . ILE A 1 192 ? -5.975 4.491 8.356 1.00 89.31 192 ILE A CA 1
ATOM 1530 C C . ILE A 1 192 ? -5.039 5.243 7.398 1.00 89.31 192 ILE A C 1
ATOM 1532 O O . ILE A 1 192 ? -5.122 5.065 6.182 1.00 89.31 192 ILE A O 1
ATOM 1536 N N . MET A 1 193 ? -4.131 6.068 7.924 1.00 91.12 193 MET A N 1
ATOM 1537 C CA . MET A 1 193 ? -3.128 6.754 7.110 1.00 91.12 193 MET A CA 1
ATOM 1538 C C . MET A 1 193 ? -2.165 5.763 6.452 1.00 91.12 193 MET A C 1
ATOM 1540 O O . MET A 1 193 ? -1.819 5.950 5.284 1.00 91.12 193 MET A O 1
ATOM 1544 N N . LEU A 1 194 ? -1.768 4.697 7.150 1.00 94.00 194 LEU A N 1
ATOM 1545 C CA . LEU A 1 194 ? -0.985 3.609 6.574 1.00 94.00 194 LEU A CA 1
ATOM 1546 C C . LEU A 1 194 ? -1.735 2.942 5.412 1.00 94.00 194 LEU A C 1
ATOM 1548 O O . LEU A 1 194 ? -1.155 2.815 4.337 1.00 94.00 194 LEU A O 1
ATOM 1552 N N . GLU A 1 195 ? -3.026 2.613 5.562 1.00 93.38 195 GLU A N 1
ATOM 1553 C CA . GLU A 1 195 ? -3.841 2.055 4.466 1.00 93.38 195 GLU A CA 1
ATOM 1554 C C . GLU A 1 195 ? -3.792 2.947 3.215 1.00 93.38 195 GLU A C 1
ATOM 1556 O O . GLU A 1 195 ? -3.579 2.450 2.108 1.00 93.38 195 GLU A O 1
ATOM 1561 N N . VAL A 1 196 ? -3.955 4.265 3.372 1.00 90.81 196 VAL A N 1
ATOM 1562 C CA . VAL A 1 196 ? -3.886 5.209 2.242 1.00 90.81 196 VAL A CA 1
ATOM 1563 C C . VAL A 1 196 ? -2.514 5.161 1.565 1.00 90.81 196 VAL A C 1
ATOM 1565 O O . VAL A 1 196 ? -2.430 5.123 0.338 1.00 90.81 196 VAL A O 1
ATOM 1568 N N . ASN A 1 197 ? -1.433 5.137 2.349 1.00 92.62 197 ASN A N 1
ATOM 1569 C CA . ASN A 1 197 ? -0.075 5.075 1.809 1.00 92.62 197 ASN A CA 1
ATOM 1570 C C . ASN A 1 197 ? 0.208 3.747 1.099 1.00 92.62 197 ASN A C 1
ATOM 1572 O O . ASN A 1 197 ? 0.872 3.764 0.066 1.00 92.62 197 ASN A O 1
ATOM 1576 N N . LEU A 1 198 ? -0.327 2.630 1.593 1.00 93.56 198 LEU A N 1
ATOM 1577 C CA . LEU A 1 198 ? -0.235 1.332 0.926 1.00 93.56 198 LEU A CA 1
ATOM 1578 C C . LEU A 1 198 ? -0.922 1.360 -0.441 1.00 93.56 198 LEU A C 1
ATOM 1580 O O . LEU A 1 198 ? -0.323 0.928 -1.419 1.00 93.56 198 LEU A O 1
ATOM 1584 N N . VAL A 1 199 ? -2.128 1.934 -0.537 1.00 91.25 199 VAL A N 1
ATOM 1585 C CA . VAL A 1 199 ? -2.853 2.076 -1.816 1.00 91.25 199 VAL A CA 1
ATOM 1586 C C . VAL A 1 199 ? -2.061 2.916 -2.818 1.00 91.25 199 VAL A C 1
ATOM 1588 O O . VAL A 1 199 ? -1.973 2.566 -3.991 1.00 91.25 199 VAL A O 1
ATOM 1591 N N . TRP A 1 200 ? -1.470 4.021 -2.369 1.00 92.38 200 TRP A N 1
ATOM 1592 C CA . TRP A 1 200 ? -0.658 4.878 -3.232 1.00 92.38 200 TRP A CA 1
ATOM 1593 C C . TRP A 1 200 ? 0.639 4.225 -3.696 1.00 92.38 200 TRP A C 1
ATOM 1595 O O . TRP A 1 200 ? 1.049 4.426 -4.836 1.00 92.38 200 TRP A O 1
ATOM 1605 N N . THR A 1 201 ? 1.299 3.468 -2.822 1.00 93.69 201 THR A N 1
ATOM 1606 C CA . THR A 1 201 ? 2.488 2.703 -3.207 1.00 93.69 201 THR A CA 1
ATOM 1607 C C . THR A 1 201 ? 2.119 1.599 -4.188 1.00 93.69 201 THR A C 1
ATOM 1609 O O . THR A 1 201 ? 2.786 1.446 -5.202 1.00 93.69 201 THR A O 1
ATOM 1612 N N . GLU A 1 202 ? 1.021 0.887 -3.940 1.00 92.38 202 GLU A N 1
ATOM 1613 C CA . GLU A 1 202 ? 0.490 -0.121 -4.854 1.00 92.38 202 GLU A CA 1
ATOM 1614 C C . GLU A 1 202 ? 0.201 0.478 -6.245 1.00 92.38 202 GLU A C 1
ATOM 1616 O O . GLU A 1 202 ? 0.555 -0.131 -7.250 1.00 92.38 202 GLU A O 1
ATOM 1621 N N . ASP A 1 203 ? -0.391 1.677 -6.327 1.00 90.56 203 ASP A N 1
ATOM 1622 C CA . ASP A 1 203 ? -0.613 2.384 -7.599 1.00 90.56 203 ASP A CA 1
ATOM 1623 C C . ASP A 1 203 ? 0.704 2.661 -8.347 1.00 90.56 203 ASP A C 1
ATOM 1625 O O . ASP A 1 203 ? 0.809 2.368 -9.538 1.00 90.56 203 ASP A O 1
ATOM 1629 N N . ALA A 1 204 ? 1.717 3.186 -7.651 1.00 92.31 204 ALA A N 1
ATOM 1630 C CA . ALA A 1 204 ? 3.014 3.510 -8.251 1.00 92.31 204 ALA A CA 1
ATOM 1631 C C . ALA A 1 204 ? 3.754 2.259 -8.760 1.00 92.31 204 ALA A C 1
ATOM 1633 O O . ALA A 1 204 ? 4.386 2.280 -9.815 1.00 92.31 204 ALA A O 1
ATOM 1634 N N . VAL A 1 205 ? 3.638 1.145 -8.036 1.00 92.69 205 VAL A N 1
ATOM 1635 C CA . VAL A 1 205 ? 4.232 -0.139 -8.429 1.00 92.69 205 VAL A CA 1
ATOM 1636 C C . VAL A 1 205 ? 3.511 -0.718 -9.642 1.00 92.69 205 VAL A C 1
ATOM 1638 O O . VAL A 1 205 ? 4.161 -1.166 -10.581 1.00 92.69 205 VAL A O 1
ATOM 1641 N N . HIS A 1 206 ? 2.175 -0.674 -9.673 1.00 92.38 206 HIS A N 1
ATOM 1642 C CA . HIS A 1 206 ? 1.414 -1.115 -10.845 1.00 92.38 206 HIS A CA 1
ATOM 1643 C C . HIS A 1 206 ? 1.733 -0.291 -12.090 1.00 92.38 206 HIS A C 1
ATOM 1645 O O . HIS A 1 206 ? 1.738 -0.828 -13.195 1.00 92.38 206 HIS A O 1
ATOM 1651 N N . GLU A 1 207 ? 2.011 1.000 -11.930 1.00 91.81 207 GLU A N 1
ATOM 1652 C CA . GLU A 1 207 ? 2.479 1.840 -13.024 1.00 91.81 207 GLU A CA 1
ATOM 1653 C C . GLU A 1 207 ? 3.844 1.384 -13.558 1.00 91.81 207 GLU A C 1
ATOM 1655 O O . GLU A 1 207 ? 3.974 1.204 -14.768 1.00 91.81 207 GLU A O 1
ATOM 1660 N N . ALA A 1 208 ? 4.816 1.092 -12.689 1.00 92.12 208 ALA A N 1
ATOM 1661 C CA . ALA A 1 208 ? 6.097 0.519 -13.108 1.00 92.12 208 ALA A CA 1
ATOM 1662 C C . ALA A 1 208 ? 5.926 -0.838 -13.823 1.00 92.12 208 ALA A C 1
ATOM 1664 O O . ALA A 1 208 ? 6.529 -1.070 -14.869 1.00 92.12 208 ALA A O 1
ATOM 1665 N N . ILE A 1 209 ? 5.048 -1.711 -13.312 1.00 92.06 209 ILE A N 1
ATOM 1666 C CA . ILE A 1 209 ? 4.747 -3.015 -13.928 1.00 92.06 209 ILE A CA 1
ATOM 1667 C C . ILE A 1 209 ? 4.123 -2.845 -15.316 1.00 92.06 209 ILE A C 1
ATOM 1669 O O . ILE A 1 209 ? 4.506 -3.546 -16.252 1.00 92.06 209 ILE A O 1
ATOM 1673 N N . ARG A 1 210 ? 3.179 -1.912 -15.464 1.00 92.56 210 ARG A N 1
ATOM 1674 C CA . ARG A 1 210 ? 2.544 -1.604 -16.749 1.00 92.56 210 ARG A CA 1
ATOM 1675 C C . ARG A 1 210 ? 3.579 -1.131 -17.766 1.00 92.56 210 ARG A C 1
ATOM 1677 O O . ARG A 1 210 ? 3.647 -1.708 -18.841 1.00 92.56 210 ARG A O 1
ATOM 1684 N N . HIS A 1 211 ? 4.443 -0.185 -17.398 1.00 91.44 211 HIS A N 1
ATOM 1685 C CA . HIS A 1 211 ? 5.525 0.261 -18.281 1.00 91.44 211 HIS A CA 1
ATOM 1686 C C . HIS A 1 211 ? 6.496 -0.866 -18.652 1.00 91.44 211 HIS A C 1
ATOM 1688 O O . HIS A 1 211 ? 6.945 -0.926 -19.794 1.00 91.44 211 HIS A O 1
ATOM 1694 N N . ALA A 1 212 ? 6.789 -1.784 -17.726 1.00 90.12 212 ALA A N 1
ATOM 1695 C CA . ALA A 1 212 ? 7.608 -2.955 -18.028 1.00 90.12 212 ALA A CA 1
ATOM 1696 C C . ALA A 1 212 ? 6.973 -3.856 -19.092 1.00 90.12 212 ALA A C 1
ATOM 1698 O O . ALA A 1 212 ? 7.665 -4.330 -19.989 1.00 90.12 212 ALA A O 1
ATOM 1699 N N . LYS A 1 213 ? 5.656 -4.061 -19.002 1.00 89.75 213 LYS A N 1
ATOM 1700 C CA . LYS A 1 213 ? 4.900 -4.867 -19.960 1.00 89.75 213 LYS A CA 1
ATOM 1701 C C . LYS A 1 213 ? 4.746 -4.172 -21.313 1.00 89.75 213 LYS A C 1
ATOM 1703 O O . LYS A 1 213 ? 4.868 -4.826 -22.341 1.00 89.75 213 LYS A O 1
ATOM 1708 N N . ASP A 1 214 ? 4.504 -2.864 -21.309 1.00 90.56 214 ASP A N 1
ATOM 1709 C CA . ASP A 1 214 ? 4.341 -2.073 -22.531 1.00 90.56 214 ASP A CA 1
ATOM 1710 C C . ASP A 1 214 ? 5.657 -2.004 -23.330 1.00 90.56 214 ASP A C 1
ATOM 1712 O O . ASP A 1 214 ? 5.637 -2.099 -24.556 1.00 90.56 214 ASP A O 1
ATOM 1716 N N . ASN A 1 215 ? 6.805 -1.893 -22.646 1.00 88.50 215 ASN A N 1
ATOM 1717 C CA . ASN A 1 215 ? 8.125 -1.859 -23.288 1.00 88.50 215 ASN A CA 1
ATOM 1718 C C . ASN A 1 215 ? 8.614 -3.234 -23.767 1.00 88.50 215 ASN A C 1
ATOM 1720 O O . ASN A 1 215 ? 9.386 -3.303 -24.721 1.00 88.50 215 ASN A O 1
ATOM 1724 N N . ASP A 1 216 ? 8.196 -4.319 -23.115 1.00 89.00 216 ASP A N 1
ATOM 1725 C CA . ASP A 1 216 ? 8.531 -5.683 -23.524 1.00 89.00 216 ASP A CA 1
ATOM 1726 C C . ASP A 1 216 ? 7.310 -6.614 -23.436 1.00 89.00 216 ASP A C 1
ATOM 1728 O O . ASP A 1 216 ? 7.160 -7.378 -22.471 1.00 89.00 216 ASP A O 1
ATOM 1732 N N . PRO A 1 217 ? 6.454 -6.607 -24.476 1.00 84.75 217 PRO A N 1
ATOM 1733 C CA . PRO A 1 217 ? 5.283 -7.478 -24.548 1.00 84.75 217 PRO A CA 1
ATOM 1734 C C . PRO A 1 217 ? 5.632 -8.969 -24.611 1.00 84.75 217 PRO A C 1
ATOM 1736 O O . PRO A 1 217 ? 4.778 -9.807 -24.335 1.00 84.75 217 PRO A O 1
ATOM 1739 N N . SER A 1 218 ? 6.872 -9.313 -24.988 1.00 86.06 218 SER A N 1
ATOM 1740 C CA . SER A 1 218 ? 7.346 -10.702 -25.016 1.00 86.06 218 SER A CA 1
ATOM 1741 C C . SER A 1 218 ? 7.667 -11.247 -23.620 1.00 86.06 218 SER A C 1
ATOM 1743 O O . SER A 1 218 ? 7.858 -12.452 -23.454 1.00 86.06 218 SER A O 1
ATOM 1745 N N . GLU A 1 219 ? 7.721 -10.358 -22.624 1.00 84.25 219 GLU A N 1
ATOM 1746 C CA . GLU A 1 219 ? 8.008 -10.624 -21.217 1.00 84.25 219 GLU A CA 1
ATOM 1747 C C . GLU A 1 219 ? 9.348 -11.335 -20.952 1.00 84.25 219 GLU A C 1
ATOM 1749 O O . GLU A 1 219 ? 9.519 -11.984 -19.914 1.00 84.25 219 GLU A O 1
ATOM 1754 N N . ARG A 1 220 ? 10.310 -11.235 -21.875 1.00 85.69 220 ARG A N 1
ATOM 1755 C CA . ARG A 1 220 ? 11.602 -11.937 -21.792 1.00 85.69 220 ARG A CA 1
ATOM 1756 C C . ARG A 1 220 ? 12.652 -11.162 -21.008 1.00 85.69 220 ARG A C 1
ATOM 1758 O O . ARG A 1 220 ? 13.530 -11.775 -20.404 1.00 85.69 220 ARG A O 1
ATOM 1765 N N . SER A 1 221 ? 12.567 -9.837 -21.010 1.00 85.62 221 SER A N 1
ATOM 1766 C CA . SER A 1 221 ? 13.504 -8.946 -20.338 1.00 85.62 221 SER A CA 1
ATOM 1767 C C . SER A 1 221 ? 13.524 -9.186 -18.834 1.00 85.62 221 SER A C 1
ATOM 1769 O O . SER A 1 221 ? 12.512 -9.486 -18.190 1.00 85.62 221 SER A O 1
ATOM 1771 N N . ARG A 1 222 ? 14.704 -8.983 -18.246 1.00 85.38 222 ARG A N 1
ATOM 1772 C CA . ARG A 1 222 ? 14.902 -9.070 -16.799 1.00 85.38 222 ARG A CA 1
ATOM 1773 C C . ARG A 1 222 ? 13.933 -8.162 -16.044 1.00 85.38 222 ARG A C 1
ATOM 1775 O O . ARG A 1 222 ? 13.390 -8.568 -15.024 1.00 85.38 222 ARG A O 1
ATOM 1782 N N . ALA A 1 223 ? 13.686 -6.956 -16.548 1.00 83.06 223 ALA A N 1
ATOM 1783 C CA . ALA A 1 223 ? 12.796 -6.014 -15.889 1.00 83.06 223 ALA A CA 1
ATOM 1784 C C . ALA A 1 223 ? 11.332 -6.487 -15.889 1.00 83.06 223 ALA A C 1
ATOM 1786 O O . ALA A 1 223 ? 10.645 -6.328 -14.883 1.00 83.06 223 ALA A O 1
ATOM 1787 N N . CYS A 1 224 ? 10.874 -7.154 -16.955 1.00 85.06 224 CYS A N 1
ATOM 1788 C CA . CYS A 1 224 ? 9.545 -7.764 -16.991 1.00 85.06 224 CYS A CA 1
ATOM 1789 C C . CYS A 1 224 ? 9.437 -8.997 -16.068 1.00 85.06 224 CYS A C 1
ATOM 1791 O O . CYS A 1 224 ? 8.421 -9.214 -15.409 1.00 85.06 224 CYS A O 1
ATOM 1793 N N . GLN A 1 225 ? 10.508 -9.781 -15.921 1.00 86.62 225 GLN A N 1
ATOM 1794 C CA . GLN A 1 225 ? 10.550 -10.861 -14.924 1.00 86.62 225 GLN A CA 1
ATOM 1795 C C . GLN A 1 225 ? 10.490 -10.314 -13.486 1.00 86.62 225 GLN A C 1
ATOM 1797 O O . GLN A 1 225 ? 9.715 -10.806 -12.661 1.00 86.62 225 GLN A O 1
ATOM 1802 N N . VAL A 1 226 ? 11.251 -9.251 -13.194 1.00 86.81 226 VAL A N 1
ATOM 1803 C CA . VAL A 1 226 ? 11.217 -8.553 -11.897 1.00 86.81 226 VAL A CA 1
ATOM 1804 C C . VAL A 1 226 ? 9.836 -7.945 -11.641 1.00 86.81 226 VAL A C 1
ATOM 1806 O O . VAL A 1 226 ? 9.319 -8.065 -10.531 1.00 86.81 226 VAL A O 1
ATOM 1809 N N . SER A 1 227 ? 9.190 -7.356 -12.652 1.00 88.12 227 SER A N 1
ATOM 1810 C CA . SER A 1 227 ? 7.858 -6.751 -12.524 1.00 88.12 227 SER A CA 1
ATOM 1811 C C . SER A 1 227 ? 6.770 -7.773 -12.152 1.00 88.12 227 SER A C 1
ATOM 1813 O O . SER A 1 227 ? 5.901 -7.484 -11.322 1.00 88.12 227 SER A O 1
ATOM 1815 N N . ARG A 1 228 ? 6.856 -9.012 -12.659 1.00 84.62 228 ARG A N 1
ATOM 1816 C CA . ARG A 1 228 ? 5.973 -10.116 -12.235 1.00 84.62 228 ARG A CA 1
ATOM 1817 C C . ARG A 1 228 ? 6.150 -10.449 -10.755 1.00 84.62 228 ARG A C 1
ATOM 1819 O O . ARG A 1 228 ? 5.158 -10.625 -10.042 1.00 84.62 228 ARG A O 1
ATOM 1826 N N . GLY A 1 229 ? 7.399 -10.513 -10.297 1.00 85.12 229 GLY A N 1
ATOM 1827 C CA . GLY A 1 229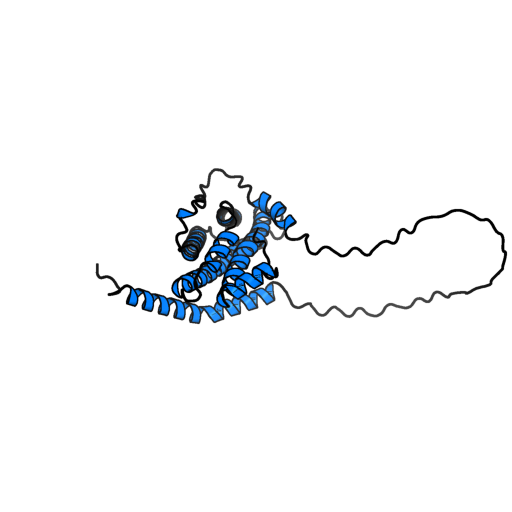 ? 7.738 -10.715 -8.889 1.00 85.12 229 GLY A CA 1
ATOM 1828 C C . GLY A 1 229 ? 7.235 -9.582 -7.994 1.00 85.12 229 GLY A C 1
ATOM 1829 O O . GLY A 1 229 ? 6.588 -9.823 -6.976 1.00 85.12 229 GLY A O 1
ATOM 1830 N N . LEU A 1 230 ? 7.432 -8.339 -8.430 1.00 88.44 230 LEU A N 1
ATOM 1831 C CA . LEU A 1 230 ? 6.946 -7.130 -7.766 1.00 88.44 230 LEU A CA 1
ATOM 1832 C C . LEU A 1 230 ? 5.439 -7.126 -7.552 1.00 88.44 230 LEU A C 1
ATOM 1834 O O . LEU A 1 230 ? 4.979 -6.797 -6.464 1.00 88.44 230 LEU A O 1
ATOM 1838 N N . GLY A 1 231 ? 4.663 -7.515 -8.564 1.00 85.75 231 GLY A N 1
ATOM 1839 C CA . GLY A 1 231 ? 3.210 -7.591 -8.437 1.00 85.75 231 GLY A CA 1
ATOM 1840 C C . GLY A 1 231 ? 2.766 -8.601 -7.376 1.00 85.75 231 GLY A C 1
ATOM 1841 O O . GLY A 1 231 ? 1.744 -8.401 -6.718 1.00 85.75 231 GLY A O 1
ATOM 1842 N N . ARG A 1 232 ? 3.517 -9.694 -7.181 1.00 83.88 232 ARG A N 1
ATOM 1843 C CA . ARG A 1 232 ? 3.260 -10.661 -6.101 1.00 83.88 232 ARG A CA 1
ATOM 1844 C C . ARG A 1 232 ? 3.687 -10.105 -4.744 1.00 83.88 232 ARG A C 1
ATOM 1846 O O . ARG A 1 232 ? 2.868 -10.108 -3.832 1.00 83.88 232 ARG A O 1
ATOM 1853 N N . LEU A 1 233 ? 4.889 -9.536 -4.641 1.00 84.44 233 LEU A N 1
ATOM 1854 C CA . LEU A 1 233 ? 5.413 -8.915 -3.416 1.00 84.44 233 LEU A CA 1
ATOM 1855 C C . LEU A 1 233 ? 4.520 -7.780 -2.903 1.00 84.44 233 LEU A C 1
ATOM 1857 O O . LEU A 1 233 ? 4.127 -7.764 -1.737 1.00 84.44 233 LEU A O 1
ATOM 1861 N N . ALA A 1 234 ? 4.149 -6.855 -3.787 1.00 87.00 234 ALA A N 1
ATOM 1862 C CA . ALA A 1 234 ? 3.300 -5.726 -3.444 1.00 87.00 234 ALA A CA 1
ATOM 1863 C C . ALA A 1 234 ? 1.925 -6.192 -2.967 1.00 87.00 234 ALA A C 1
ATOM 1865 O O . ALA A 1 234 ? 1.424 -5.673 -1.971 1.00 87.00 234 ALA A O 1
ATOM 1866 N N . ARG A 1 235 ? 1.323 -7.193 -3.625 1.00 83.88 235 ARG A N 1
ATOM 1867 C CA . ARG A 1 235 ? 0.057 -7.781 -3.165 1.00 83.88 235 ARG A CA 1
ATOM 1868 C C . ARG A 1 235 ? 0.222 -8.461 -1.814 1.00 83.88 235 ARG A C 1
ATOM 1870 O O . ARG A 1 235 ? -0.547 -8.149 -0.915 1.00 83.88 235 ARG A O 1
ATOM 1877 N N . HIS A 1 236 ? 1.231 -9.313 -1.657 1.00 83.38 236 HIS A N 1
ATOM 1878 C CA . HIS A 1 236 ? 1.481 -10.036 -0.414 1.00 83.38 236 HIS A CA 1
ATOM 1879 C C . HIS A 1 236 ? 1.603 -9.082 0.778 1.00 83.38 236 HIS A C 1
ATOM 1881 O O . HIS A 1 236 ? 0.924 -9.269 1.778 1.00 83.38 236 HIS A O 1
ATOM 1887 N N . LEU A 1 237 ? 2.369 -7.997 0.644 1.00 86.62 237 LEU A N 1
ATOM 1888 C CA . LEU A 1 237 ? 2.560 -7.047 1.737 1.00 86.62 237 LEU A CA 1
ATOM 1889 C C . LEU A 1 237 ? 1.369 -6.093 1.911 1.00 86.62 237 LEU A C 1
ATOM 1891 O O . LEU A 1 237 ? 0.839 -5.931 3.010 1.00 86.62 237 LEU A O 1
ATOM 1895 N N . THR A 1 238 ? 0.931 -5.433 0.836 1.00 89.25 238 THR A N 1
ATOM 1896 C CA . THR A 1 238 ? -0.068 -4.360 0.957 1.00 89.25 238 THR A CA 1
ATOM 1897 C C . THR A 1 238 ? -1.479 -4.881 1.196 1.00 89.25 238 THR A C 1
ATOM 1899 O O . THR A 1 238 ? -2.231 -4.238 1.928 1.00 89.25 238 THR A O 1
ATOM 1902 N N . VAL A 1 239 ? -1.855 -6.032 0.628 1.00 86.69 239 VAL A N 1
ATOM 1903 C CA . VAL A 1 239 ? -3.171 -6.639 0.873 1.00 86.69 239 VAL A CA 1
ATOM 1904 C C . VAL A 1 239 ? -3.227 -7.187 2.291 1.00 86.69 239 VAL A C 1
ATOM 1906 O O . VAL A 1 239 ? -4.183 -6.873 2.996 1.00 86.69 239 VAL A O 1
ATOM 1909 N N . ALA A 1 240 ? -2.191 -7.900 2.740 1.00 88.69 240 ALA A N 1
ATOM 1910 C CA . ALA A 1 240 ? -2.158 -8.480 4.078 1.00 88.69 240 ALA A CA 1
ATOM 1911 C C . ALA A 1 240 ? -2.281 -7.420 5.180 1.00 88.69 240 ALA A C 1
ATOM 1913 O O . ALA A 1 240 ? -3.178 -7.495 6.017 1.00 88.69 240 ALA A O 1
ATOM 1914 N N . ILE A 1 241 ? -1.463 -6.358 5.134 1.00 92.00 241 ILE A N 1
ATOM 1915 C CA . ILE A 1 241 ? -1.547 -5.269 6.123 1.00 92.00 241 ILE A CA 1
ATOM 1916 C C . ILE A 1 241 ? -2.934 -4.612 6.101 1.00 92.00 241 ILE A C 1
ATOM 1918 O O . ILE A 1 241 ? -3.487 -4.270 7.147 1.00 92.00 241 ILE A O 1
ATOM 1922 N N . ARG A 1 242 ? -3.538 -4.445 4.920 1.00 91.25 242 ARG A N 1
ATOM 1923 C CA . ARG A 1 242 ? -4.881 -3.861 4.802 1.00 91.25 242 ARG A CA 1
ATOM 1924 C C . ARG A 1 242 ? -5.972 -4.777 5.346 1.00 91.25 242 ARG A C 1
ATOM 1926 O O . ARG A 1 242 ? -6.916 -4.259 5.936 1.00 91.25 242 ARG A O 1
ATOM 1933 N N . GLU A 1 243 ? -5.854 -6.091 5.176 1.00 90.62 243 GLU A N 1
ATOM 1934 C CA . GLU A 1 243 ? -6.761 -7.072 5.782 1.00 90.62 243 GLU A CA 1
ATOM 1935 C C . GLU A 1 243 ? -6.664 -7.036 7.312 1.00 90.62 243 GLU A C 1
ATOM 1937 O O . GLU A 1 243 ? -7.696 -6.932 7.972 1.00 90.62 243 GLU A O 1
ATOM 1942 N N . LEU A 1 244 ? -5.451 -6.982 7.878 1.00 92.00 244 LEU A N 1
ATOM 1943 C CA . LEU A 1 244 ? -5.254 -6.806 9.324 1.00 92.00 244 LEU A CA 1
ATOM 1944 C C . LEU A 1 244 ? -5.944 -5.535 9.843 1.00 92.00 244 LEU A C 1
ATOM 1946 O O . LEU A 1 244 ? -6.678 -5.576 10.831 1.00 92.00 244 LEU A O 1
ATOM 1950 N N . ILE A 1 245 ? -5.752 -4.405 9.152 1.00 91.94 245 ILE A N 1
ATOM 1951 C CA . ILE A 1 245 ? -6.399 -3.131 9.499 1.00 91.94 245 ILE A CA 1
ATOM 1952 C C . ILE A 1 245 ? -7.924 -3.244 9.392 1.00 91.94 245 ILE A C 1
ATOM 1954 O O . ILE A 1 245 ? -8.629 -2.680 10.228 1.00 91.94 245 ILE A O 1
ATOM 1958 N N . LEU A 1 246 ? -8.439 -3.944 8.376 1.00 91.00 246 LEU A N 1
ATOM 1959 C CA . LEU A 1 246 ? -9.872 -4.121 8.156 1.00 91.00 246 LEU A CA 1
ATOM 1960 C C . LEU A 1 246 ? -10.513 -4.890 9.312 1.00 91.00 246 LEU A C 1
ATOM 1962 O O . LEU A 1 246 ? -11.384 -4.330 9.967 1.00 91.00 246 LEU A O 1
ATOM 1966 N N . PHE A 1 247 ? -10.040 -6.100 9.621 1.00 89.38 247 PHE A N 1
ATOM 1967 C CA . PHE A 1 247 ? -10.582 -6.882 10.738 1.00 89.38 247 PHE A CA 1
ATOM 1968 C C . PHE A 1 247 ? -10.409 -6.158 12.074 1.00 89.38 247 PHE A C 1
ATOM 1970 O O . PHE A 1 247 ? -11.293 -6.185 12.929 1.00 89.38 247 PHE A O 1
ATOM 1977 N N . ARG A 1 248 ? -9.299 -5.426 12.249 1.00 90.69 248 ARG A N 1
ATOM 1978 C CA . ARG A 1 248 ? -9.088 -4.647 13.468 1.00 90.69 248 ARG A CA 1
ATOM 1979 C C . ARG A 1 248 ? -10.123 -3.536 13.653 1.00 90.69 248 ARG A C 1
ATOM 1981 O O . ARG A 1 248 ? -10.408 -3.207 14.807 1.00 90.69 248 ARG A O 1
ATOM 1988 N N . ARG A 1 249 ? -10.692 -2.958 12.586 1.00 87.12 249 ARG A N 1
ATOM 1989 C CA . ARG A 1 249 ? -11.761 -1.939 12.696 1.00 87.12 249 ARG A CA 1
ATOM 1990 C C . ARG A 1 249 ? -13.010 -2.480 13.376 1.00 87.12 249 ARG A C 1
ATOM 1992 O O . ARG A 1 249 ? -13.651 -1.727 14.103 1.00 87.12 249 ARG A O 1
ATOM 1999 N N . ASP A 1 250 ? -13.293 -3.763 13.189 1.00 87.25 250 ASP A N 1
ATOM 2000 C CA . ASP A 1 250 ? -14.446 -4.437 13.790 1.00 87.25 250 ASP A CA 1
ATOM 2001 C C . ASP A 1 250 ? -14.170 -4.857 15.247 1.00 87.25 250 ASP A C 1
ATOM 2003 O O . ASP A 1 250 ? -15.086 -5.137 16.019 1.00 87.25 250 ASP A O 1
ATOM 2007 N N . GLY A 1 251 ? -12.900 -4.834 15.664 1.00 87.75 251 GLY A N 1
ATOM 2008 C CA . GLY A 1 251 ? -12.461 -5.028 17.043 1.00 87.75 251 GLY A CA 1
ATOM 2009 C C . GLY A 1 251 ? -11.278 -5.987 17.161 1.00 87.75 251 GLY A C 1
ATOM 2010 O O . GLY A 1 251 ? -10.937 -6.707 16.227 1.00 87.75 251 GLY A O 1
ATOM 2011 N N . VAL A 1 252 ? -10.646 -6.023 18.342 1.00 89.69 252 VAL A N 1
ATOM 2012 C CA . VAL A 1 252 ? -9.567 -6.992 18.634 1.00 89.69 252 VAL A CA 1
ATOM 2013 C C . VAL A 1 252 ? -10.073 -8.426 18.483 1.00 89.69 252 VAL A C 1
ATOM 2015 O O . VAL A 1 252 ? -9.381 -9.255 17.906 1.00 89.69 252 VAL A O 1
ATOM 2018 N N . LYS A 1 253 ? -11.300 -8.700 18.951 1.00 89.44 253 LYS A N 1
ATOM 2019 C CA . LYS A 1 253 ? -11.913 -10.026 18.840 1.00 89.44 253 LYS A CA 1
ATOM 2020 C C . LYS A 1 253 ? -12.072 -10.454 17.379 1.00 89.44 253 LYS A C 1
ATOM 2022 O O . LYS A 1 253 ? -11.649 -11.544 17.044 1.00 89.44 253 LYS A O 1
ATOM 2027 N N . ALA A 1 254 ? -12.576 -9.577 16.509 1.00 90.50 254 ALA A N 1
ATOM 2028 C CA . ALA A 1 254 ? -12.724 -9.879 15.084 1.00 90.50 254 ALA A CA 1
ATOM 2029 C C . ALA A 1 254 ? -11.376 -10.191 14.410 1.00 90.50 254 ALA A C 1
ATOM 2031 O O . ALA A 1 254 ? -11.281 -11.147 13.647 1.00 90.50 254 ALA A O 1
ATOM 2032 N N . LEU A 1 255 ? -10.322 -9.430 14.732 1.00 91.38 255 LEU A N 1
ATOM 2033 C CA . LEU A 1 255 ? -8.967 -9.715 14.251 1.00 91.38 255 LEU A CA 1
ATOM 2034 C C . LEU A 1 255 ? -8.434 -11.060 14.768 1.00 91.38 255 LEU A C 1
ATOM 2036 O O . LEU A 1 255 ? -7.867 -11.826 13.995 1.00 91.38 255 LEU A O 1
ATOM 2040 N N . SER A 1 256 ? -8.623 -11.345 16.058 1.00 90.56 256 SER A N 1
ATOM 2041 C CA . SER A 1 256 ? -8.218 -12.615 16.662 1.00 90.56 256 SER A CA 1
ATOM 2042 C C . SER A 1 256 ? -8.964 -13.786 16.023 1.00 90.56 256 SER A C 1
ATOM 2044 O O . SER A 1 256 ? -8.330 -14.728 15.561 1.00 90.56 256 SER A O 1
ATOM 2046 N N . ASP A 1 257 ? -10.290 -13.718 15.931 1.00 90.62 257 ASP A N 1
ATOM 2047 C CA . ASP A 1 257 ? -11.121 -14.774 15.349 1.00 90.62 257 ASP A CA 1
ATOM 2048 C C . ASP A 1 257 ? -10.738 -15.015 13.878 1.00 90.62 257 ASP A C 1
ATOM 2050 O O . ASP A 1 257 ? -10.594 -16.163 13.461 1.00 90.62 257 ASP A O 1
ATOM 2054 N N . ALA A 1 258 ? -10.475 -13.956 13.102 1.00 88.06 258 ALA A N 1
ATOM 2055 C CA . ALA A 1 258 ? -10.013 -14.071 11.718 1.00 88.06 258 ALA A CA 1
ATOM 2056 C C . ALA A 1 258 ? -8.654 -14.781 11.594 1.00 88.06 258 ALA A C 1
ATOM 2058 O O . ALA A 1 258 ? -8.460 -15.575 10.674 1.00 88.06 258 ALA A O 1
ATOM 2059 N N . ALA A 1 259 ? -7.728 -14.527 12.524 1.00 87.31 259 ALA A N 1
ATOM 2060 C CA . ALA A 1 259 ? -6.440 -15.215 12.559 1.00 87.31 259 ALA A CA 1
ATOM 2061 C C . ALA A 1 259 ? -6.588 -16.704 12.917 1.00 87.31 259 ALA A C 1
ATOM 2063 O O . ALA A 1 259 ? -5.956 -17.544 12.287 1.00 87.31 259 ALA A O 1
ATOM 2064 N N . HIS A 1 260 ? -7.457 -17.046 13.876 1.00 86.88 260 HIS A N 1
ATOM 2065 C CA . HIS A 1 260 ? -7.663 -18.436 14.311 1.00 86.88 260 HIS A CA 1
ATOM 2066 C C . HIS A 1 260 ? -8.468 -19.273 13.308 1.00 86.88 260 HIS A C 1
ATOM 2068 O O . HIS A 1 260 ? -8.256 -20.474 13.195 1.00 86.88 260 HIS A O 1
ATOM 2074 N N . THR A 1 261 ? -9.399 -18.653 12.582 1.00 86.69 261 THR A N 1
ATOM 2075 C CA . THR A 1 261 ? -10.261 -19.335 11.598 1.00 86.69 261 THR 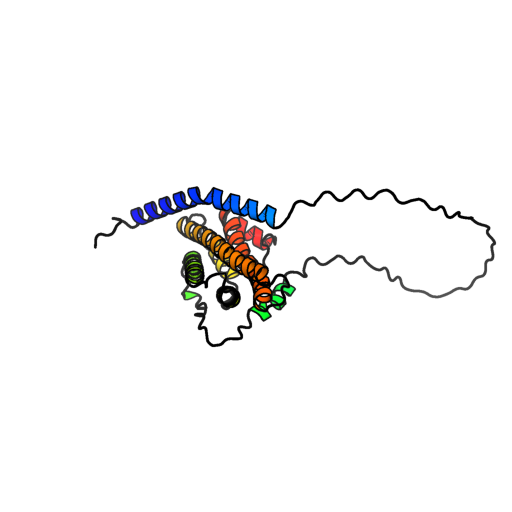A CA 1
ATOM 2076 C C . THR A 1 261 ? -9.627 -19.463 10.212 1.00 86.69 261 THR A C 1
ATOM 2078 O O . THR A 1 261 ? -10.260 -19.998 9.305 1.00 86.69 261 THR A O 1
ATOM 2081 N N . GLY A 1 262 ? -8.402 -18.960 10.020 1.00 81.06 262 GLY A N 1
ATOM 2082 C CA . GLY A 1 262 ? -7.743 -18.945 8.710 1.00 81.06 262 GLY A CA 1
ATOM 2083 C C . GLY A 1 262 ? -8.389 -17.981 7.707 1.00 81.06 262 GLY A C 1
ATOM 2084 O O . GLY A 1 262 ? -8.209 -18.129 6.502 1.00 81.06 262 GLY A O 1
ATOM 2085 N N . ALA A 1 263 ? -9.153 -16.987 8.175 1.00 81.62 263 ALA A N 1
ATOM 2086 C CA . ALA A 1 263 ? -9.787 -15.993 7.306 1.00 81.62 263 ALA A CA 1
ATOM 2087 C C . ALA A 1 263 ? -8.788 -14.957 6.749 1.00 81.62 263 ALA A C 1
ATOM 2089 O O . ALA A 1 263 ? -9.093 -14.260 5.777 1.00 81.62 263 ALA A O 1
ATOM 2090 N N . LEU A 1 264 ? -7.602 -14.842 7.357 1.00 80.56 264 LEU A N 1
ATOM 2091 C CA . LEU A 1 264 ? -6.483 -14.062 6.827 1.00 80.56 264 LEU A CA 1
ATOM 2092 C C . LEU A 1 264 ? -5.837 -14.817 5.659 1.00 80.56 264 LEU A C 1
ATOM 2094 O O . LEU A 1 264 ? -5.458 -15.974 5.799 1.00 80.56 264 LEU A O 1
ATOM 2098 N N . LYS A 1 265 ? -5.659 -14.162 4.505 1.00 74.44 265 LYS A N 1
ATOM 2099 C CA . LYS A 1 265 ? -5.124 -14.810 3.287 1.00 74.44 265 LYS A CA 1
ATOM 2100 C C . LYS A 1 265 ? -3.602 -14.996 3.283 1.00 74.44 265 LYS A C 1
ATOM 2102 O O . LYS A 1 265 ? -3.000 -15.170 2.224 1.00 74.44 265 LYS A O 1
ATOM 2107 N N . PHE A 1 266 ? -2.961 -14.861 4.434 1.00 72.88 266 PHE A N 1
ATOM 2108 C CA . PHE A 1 266 ? -1.514 -14.894 4.589 1.00 72.88 266 PHE A CA 1
ATOM 2109 C C . PHE A 1 266 ? -1.165 -15.556 5.918 1.00 72.88 266 PHE 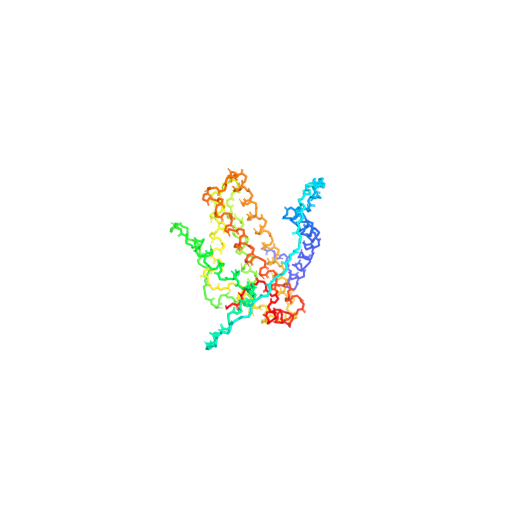A C 1
ATOM 2111 O O . PHE A 1 266 ? -1.889 -15.414 6.904 1.00 72.88 266 PHE A O 1
ATOM 2118 N N . ASN A 1 267 ? -0.034 -16.257 5.937 1.00 65.56 267 ASN A N 1
ATOM 2119 C CA . ASN A 1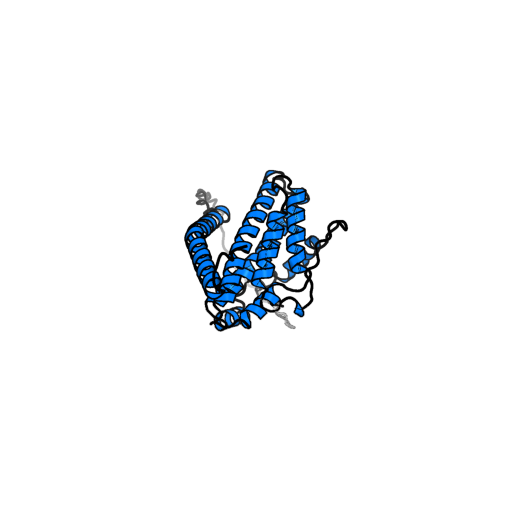 267 ? 0.428 -16.960 7.123 1.00 65.56 267 ASN A CA 1
ATOM 2120 C C . ASN A 1 267 ? 1.135 -15.989 8.077 1.00 65.56 267 ASN A C 1
ATOM 2122 O O . ASN A 1 267 ? 2.089 -15.307 7.702 1.00 65.56 267 ASN A O 1
ATOM 2126 N N . LEU A 1 268 ? 0.656 -15.950 9.318 1.00 59.97 268 LEU A N 1
ATOM 2127 C CA . LEU A 1 268 ? 1.299 -15.303 10.458 1.00 59.97 268 LEU A CA 1
ATOM 2128 C C . LEU A 1 268 ? 2.145 -16.365 11.186 1.00 59.97 268 LEU A C 1
ATOM 2130 O O . LEU A 1 268 ? 1.720 -16.866 12.223 1.00 59.97 268 LEU A O 1
ATOM 2134 N N . VAL A 1 269 ? 3.256 -16.808 10.584 1.00 48.88 269 VAL A N 1
ATOM 2135 C CA . VAL A 1 269 ? 4.172 -17.796 11.204 1.00 48.88 269 VAL A CA 1
ATOM 2136 C C . VAL A 1 269 ? 4.988 -17.135 12.301 1.00 48.88 269 VAL A C 1
ATOM 2138 O O . VAL A 1 269 ? 5.631 -16.112 11.978 1.00 48.88 269 VAL A O 1
#

Radius of gyration: 28.52 Å; chains: 1; bounding box: 52×108×61 Å

pLDDT: mean 70.11, std 21.27, range [28.78, 94.0]